Protein AF-A0A8H3DWN1-F1 (afdb_monomer_lite)

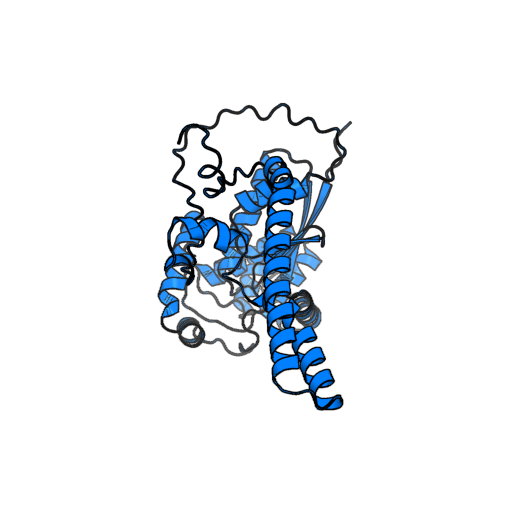Structure (mmCIF, N/CA/C/O backbone):
data_AF-A0A8H3DWN1-F1
#
_entry.id   AF-A0A8H3DWN1-F1
#
loop_
_atom_site.group_PDB
_atom_site.id
_atom_site.type_symbol
_atom_site.label_atom_id
_atom_site.label_alt_id
_atom_site.label_comp_id
_atom_site.label_asym_id
_atom_site.label_entity_id
_atom_site.label_seq_id
_atom_site.pdbx_PDB_ins_code
_atom_site.Cartn_x
_atom_site.Cartn_y
_atom_site.Cartn_z
_atom_site.occupancy
_atom_site.B_iso_or_equiv
_atom_site.auth_seq_id
_atom_site.auth_comp_id
_atom_site.auth_asym_id
_atom_site.auth_atom_id
_atom_site.pdbx_PDB_model_num
ATOM 1 N N . MET A 1 1 ? -37.758 4.998 -15.482 1.00 41.09 1 MET A N 1
ATOM 2 C CA . MET A 1 1 ? -37.046 3.758 -15.108 1.00 41.09 1 MET A CA 1
ATOM 3 C C . MET A 1 1 ? -35.760 4.180 -14.420 1.00 41.09 1 MET A C 1
ATOM 5 O O . MET A 1 1 ? -34.987 4.899 -15.040 1.00 41.09 1 MET A O 1
ATOM 9 N N . SER A 1 2 ? -35.595 3.864 -13.132 1.00 49.12 2 SER A N 1
ATOM 10 C CA . SER A 1 2 ? -34.366 4.181 -12.392 1.00 49.12 2 SER A CA 1
ATOM 11 C C . SER A 1 2 ? -33.210 3.408 -13.026 1.00 49.12 2 SER A C 1
ATOM 13 O O . SER A 1 2 ? -33.330 2.197 -13.210 1.00 49.12 2 SER A O 1
ATOM 15 N N . ALA A 1 3 ? -32.146 4.096 -13.439 1.00 56.56 3 ALA A N 1
ATOM 16 C CA . ALA A 1 3 ? -30.971 3.438 -13.993 1.00 56.56 3 ALA A CA 1
ATOM 17 C C . ALA A 1 3 ? -30.360 2.544 -12.904 1.00 56.56 3 ALA A C 1
ATOM 19 O O . ALA A 1 3 ? -29.980 3.030 -11.841 1.00 56.56 3 ALA A O 1
ATOM 20 N N . THR A 1 4 ? -30.301 1.236 -13.151 1.00 71.69 4 THR A N 1
ATOM 21 C CA . THR A 1 4 ? -29.642 0.279 -12.257 1.00 71.69 4 THR A CA 1
ATOM 22 C C . THR A 1 4 ? -28.172 0.656 -12.113 1.00 71.69 4 THR A C 1
ATOM 24 O O . THR A 1 4 ? -27.472 0.782 -13.121 1.00 71.69 4 THR A O 1
ATOM 27 N N . ALA A 1 5 ? -27.718 0.858 -10.875 1.00 79.94 5 ALA A N 1
ATOM 28 C CA . ALA A 1 5 ? -26.330 1.193 -10.591 1.00 79.94 5 ALA A CA 1
ATOM 29 C C . ALA A 1 5 ? -25.395 0.081 -11.093 1.00 79.94 5 ALA A C 1
ATOM 31 O O . ALA A 1 5 ? -25.641 -1.101 -10.852 1.00 79.94 5 ALA A O 1
ATOM 32 N N . ARG A 1 6 ? -24.321 0.449 -11.797 1.00 83.69 6 ARG A N 1
ATOM 33 C CA . ARG A 1 6 ? -23.282 -0.496 -12.204 1.00 83.69 6 ARG A CA 1
ATOM 34 C C . ARG A 1 6 ? -22.425 -0.838 -10.997 1.00 83.69 6 ARG A C 1
ATOM 36 O O . ARG A 1 6 ? -21.813 0.044 -10.399 1.00 83.69 6 ARG A O 1
ATOM 43 N N . VAL A 1 7 ? -22.331 -2.126 -10.712 1.00 89.38 7 VAL A N 1
ATOM 44 C CA . VAL A 1 7 ? -21.373 -2.676 -9.758 1.00 89.38 7 VAL A CA 1
ATOM 45 C C . VAL A 1 7 ? -19.968 -2.579 -10.358 1.00 89.38 7 VAL A C 1
ATOM 47 O O . VAL A 1 7 ? -19.750 -3.004 -11.493 1.00 89.38 7 VAL A O 1
ATOM 50 N N . VAL A 1 8 ? -19.037 -1.986 -9.616 1.00 87.81 8 VAL A N 1
ATOM 51 C CA . VAL A 1 8 ? -17.620 -1.869 -9.976 1.00 87.81 8 VAL A CA 1
ATOM 52 C C . VAL A 1 8 ? -16.795 -2.490 -8.862 1.00 87.81 8 VAL A C 1
ATOM 54 O O . VAL A 1 8 ? -16.870 -2.037 -7.719 1.00 87.81 8 VAL A O 1
ATOM 57 N N . ASN A 1 9 ? -15.976 -3.477 -9.212 1.00 89.88 9 ASN A N 1
ATOM 58 C CA . ASN A 1 9 ? -15.056 -4.116 -8.281 1.00 89.88 9 ASN A CA 1
ATOM 59 C C . ASN A 1 9 ? -13.675 -3.473 -8.404 1.00 89.88 9 ASN A C 1
ATOM 61 O O . ASN A 1 9 ? -13.063 -3.484 -9.473 1.00 89.88 9 ASN A O 1
ATOM 65 N N . LEU A 1 10 ? -13.189 -2.907 -7.308 1.00 91.94 10 LEU A N 1
ATOM 66 C CA . LEU A 1 10 ? -11.882 -2.285 -7.187 1.00 91.94 10 LEU A CA 1
ATOM 67 C C . LEU A 1 10 ? -11.046 -3.094 -6.200 1.00 91.94 10 LEU A C 1
ATOM 69 O O . LEU A 1 10 ? -11.386 -3.175 -5.023 1.00 91.94 10 LEU A O 1
ATOM 73 N N . LYS A 1 11 ? -9.924 -3.644 -6.663 1.00 94.50 11 LYS A N 1
ATOM 74 C CA . LYS A 1 11 ? -8.910 -4.245 -5.789 1.00 94.50 11 LYS A CA 1
ATOM 75 C C . LYS A 1 11 ? -7.686 -3.346 -5.774 1.00 94.50 11 LYS A C 1
ATOM 77 O O . LYS A 1 11 ? -7.083 -3.113 -6.818 1.00 94.50 11 LYS A O 1
ATOM 82 N N . VAL A 1 12 ? -7.310 -2.829 -4.612 1.00 96.19 12 VAL A N 1
ATOM 83 C CA . VAL A 1 12 ? -6.121 -1.986 -4.458 1.00 96.19 12 VAL A CA 1
ATOM 84 C C . VAL A 1 12 ? -5.041 -2.782 -3.748 1.00 96.19 12 VAL A C 1
ATOM 86 O O . VAL A 1 12 ? -5.082 -2.981 -2.538 1.00 96.19 12 VAL A O 1
ATOM 89 N N . ILE A 1 13 ? -4.048 -3.221 -4.510 1.00 97.94 13 ILE A N 1
ATOM 90 C CA . ILE A 1 13 ? -2.862 -3.885 -3.981 1.00 97.94 13 ILE A CA 1
ATOM 91 C C . ILE A 1 13 ? -1.964 -2.806 -3.378 1.00 97.94 13 ILE A C 1
ATOM 93 O O . ILE A 1 13 ? -1.571 -1.852 -4.061 1.00 97.94 13 ILE A O 1
ATOM 97 N N . SER A 1 14 ? -1.687 -2.927 -2.083 1.00 97.62 14 SER A N 1
ATOM 98 C CA . SER A 1 14 ? -1.095 -1.869 -1.268 1.00 97.62 14 SER A CA 1
ATOM 99 C C . SER A 1 14 ? -0.125 -2.439 -0.240 1.00 97.62 14 SER A C 1
ATOM 101 O O . SER A 1 14 ? -0.261 -3.578 0.191 1.00 97.62 14 SER A O 1
ATOM 103 N N . ASP A 1 15 ? 0.837 -1.623 0.186 1.00 98.31 15 ASP A N 1
ATOM 104 C CA . ASP A 1 15 ? 1.721 -1.928 1.312 1.00 98.31 15 ASP A CA 1
ATOM 105 C C . ASP A 1 15 ? 1.727 -0.758 2.300 1.00 98.31 15 ASP A C 1
ATOM 107 O O . ASP A 1 15 ? 1.813 0.405 1.897 1.00 98.31 15 ASP A O 1
ATOM 111 N N . SER A 1 16 ? 1.644 -1.064 3.592 1.00 97.25 16 SER A N 1
ATOM 112 C CA . SER A 1 16 ? 1.481 -0.081 4.667 1.00 97.25 16 SER A CA 1
ATOM 113 C C . SER A 1 16 ? 2.714 0.810 4.865 1.00 97.25 16 SER A C 1
ATOM 115 O O . SER A 1 16 ? 2.594 1.912 5.390 1.00 97.25 16 SER A O 1
ATOM 117 N N . ILE A 1 17 ? 3.893 0.369 4.403 1.00 97.00 17 ILE A N 1
ATOM 118 C CA . ILE A 1 17 ? 5.124 1.181 4.411 1.00 97.00 17 ILE A CA 1
ATOM 119 C C . ILE A 1 17 ? 5.287 2.074 3.174 1.00 97.00 17 ILE A C 1
ATOM 121 O O . ILE A 1 17 ? 6.270 2.814 3.069 1.00 97.00 17 ILE A O 1
ATOM 125 N N . CYS A 1 18 ? 4.371 1.999 2.204 1.00 96.38 18 CYS A N 1
ATOM 126 C CA . CYS A 1 18 ? 4.487 2.708 0.938 1.00 96.38 18 CYS A CA 1
ATOM 127 C C . CYS A 1 18 ? 3.833 4.103 0.998 1.00 96.38 18 CYS A C 1
ATOM 129 O O . CYS A 1 18 ? 2.604 4.205 0.970 1.00 96.38 18 CYS A O 1
ATOM 131 N N . PRO A 1 19 ? 4.603 5.207 0.927 1.00 95.88 19 PRO A N 1
ATOM 132 C CA . PRO A 1 19 ? 4.016 6.550 0.970 1.00 95.88 19 PRO A CA 1
ATOM 133 C C . PRO A 1 19 ? 3.124 6.849 -0.244 1.00 95.88 19 PRO A C 1
ATOM 135 O O . PRO A 1 19 ? 2.158 7.607 -0.146 1.00 95.88 19 PRO A O 1
ATOM 138 N N . TRP A 1 20 ? 3.394 6.216 -1.390 1.00 95.62 20 TRP A N 1
ATOM 139 C CA . TRP A 1 20 ? 2.522 6.315 -2.559 1.00 95.62 20 TRP A CA 1
ATOM 140 C C . TRP A 1 20 ? 1.179 5.610 -2.359 1.00 95.62 20 TRP A C 1
ATOM 142 O O . TRP A 1 20 ? 0.211 6.021 -2.993 1.00 95.62 20 TRP A O 1
ATOM 152 N N . CYS A 1 21 ? 1.083 4.603 -1.484 1.00 97.12 21 CYS A N 1
ATOM 153 C CA . CYS A 1 21 ? -0.189 3.954 -1.155 1.00 97.12 21 CYS A CA 1
ATOM 154 C C . CYS A 1 21 ? -1.092 4.871 -0.322 1.00 97.12 21 CYS A C 1
ATOM 156 O O . CYS A 1 21 ? -2.297 4.924 -0.576 1.00 97.12 21 CYS A O 1
ATOM 158 N N . LEU A 1 22 ? -0.518 5.670 0.588 1.00 96.38 22 LEU A N 1
ATOM 159 C CA . LEU A 1 22 ? -1.248 6.741 1.276 1.00 96.38 22 LEU A CA 1
ATOM 160 C C . LEU A 1 22 ? -1.765 7.789 0.285 1.00 96.38 22 LEU A C 1
ATOM 162 O O . LEU A 1 22 ? -2.964 8.068 0.257 1.00 96.38 22 LEU A O 1
ATOM 166 N N . ILE A 1 23 ? -0.887 8.320 -0.570 1.00 93.62 23 ILE A N 1
ATOM 167 C CA . ILE A 1 23 ? -1.264 9.308 -1.597 1.00 93.62 23 ILE A CA 1
ATOM 168 C C . ILE A 1 23 ? -2.351 8.741 -2.522 1.00 93.62 23 ILE A C 1
ATOM 170 O O . ILE A 1 23 ? -3.368 9.393 -2.754 1.00 93.62 23 ILE A O 1
ATOM 174 N N . GLY A 1 24 ? -2.164 7.516 -3.019 1.00 90.88 24 GLY A N 1
ATOM 175 C CA . GLY A 1 24 ? -3.108 6.849 -3.912 1.00 90.88 24 GLY A CA 1
ATOM 176 C C . GLY A 1 24 ? -4.466 6.604 -3.261 1.00 90.88 24 GLY A C 1
ATOM 177 O O . GLY A 1 24 ? -5.489 6.834 -3.896 1.00 90.88 24 GLY A O 1
ATOM 178 N N . THR A 1 25 ? -4.492 6.225 -1.982 1.00 92.88 25 THR A N 1
ATOM 179 C CA . THR A 1 25 ? -5.740 6.065 -1.222 1.00 92.88 25 THR A CA 1
ATOM 180 C C . THR A 1 25 ? -6.489 7.389 -1.089 1.00 92.88 25 THR A C 1
ATOM 182 O O . THR A 1 25 ? -7.698 7.432 -1.313 1.00 92.88 25 THR A O 1
ATOM 185 N N . MET A 1 26 ? -5.794 8.489 -0.789 1.00 91.44 26 MET A N 1
ATOM 186 C CA . MET A 1 26 ? -6.434 9.807 -0.699 1.00 91.44 26 MET A CA 1
ATOM 187 C C . MET A 1 26 ? -6.985 10.278 -2.051 1.00 91.44 26 MET A C 1
ATOM 189 O O . MET A 1 26 ? -8.102 10.793 -2.120 1.00 91.44 26 MET A O 1
ATOM 193 N N . GLU A 1 27 ? -6.249 10.054 -3.141 1.00 89.38 27 GLU A N 1
ATOM 194 C CA . GLU A 1 27 ? -6.715 10.389 -4.492 1.00 89.38 27 GLU A CA 1
ATOM 195 C C . GLU A 1 27 ? -7.886 9.512 -4.948 1.00 89.38 27 GLU A C 1
ATOM 197 O O . GLU A 1 27 ? -8.857 10.031 -5.503 1.00 89.38 27 GLU A O 1
ATOM 202 N N . LEU A 1 28 ? -7.857 8.207 -4.664 1.00 89.06 28 LEU A N 1
ATOM 203 C CA . LEU A 1 28 ? -8.972 7.309 -4.960 1.00 89.06 28 LEU A CA 1
ATOM 204 C C . LEU A 1 28 ? -10.234 7.749 -4.210 1.00 89.06 28 LEU A C 1
ATOM 206 O O . LEU A 1 28 ? -11.286 7.910 -4.825 1.00 89.06 28 LEU A O 1
ATOM 210 N N . ARG A 1 29 ? -10.134 8.039 -2.907 1.00 89.88 29 ARG A N 1
ATOM 211 C CA . ARG A 1 29 ? -11.272 8.531 -2.112 1.00 89.88 29 ARG A CA 1
ATOM 212 C C . ARG A 1 29 ? -11.827 9.840 -2.664 1.00 89.88 29 ARG A C 1
ATOM 214 O O . ARG A 1 29 ? -13.044 9.986 -2.764 1.00 89.88 29 ARG A O 1
ATOM 221 N N . LYS A 1 30 ? -10.962 10.765 -3.089 1.00 87.38 30 LYS A N 1
ATOM 222 C CA . LYS A 1 30 ? -11.378 12.008 -3.752 1.00 87.38 30 LYS A CA 1
ATOM 223 C C . LYS A 1 30 ? -12.113 11.733 -5.069 1.00 87.38 30 LYS A C 1
ATOM 225 O O . LYS A 1 30 ? -13.140 12.359 -5.331 1.00 87.38 30 LYS A O 1
ATOM 230 N N . ALA A 1 31 ? -11.636 10.784 -5.876 1.00 85.44 31 ALA A N 1
ATOM 231 C CA . ALA A 1 31 ? -12.297 10.387 -7.118 1.00 85.44 31 ALA A CA 1
ATOM 232 C C . ALA A 1 31 ? -13.676 9.751 -6.868 1.00 85.44 31 ALA A C 1
ATOM 234 O O . ALA A 1 31 ? -14.645 10.118 -7.532 1.00 85.44 31 ALA A O 1
ATOM 235 N N . LEU A 1 32 ? -13.790 8.861 -5.877 1.00 87.06 32 LEU A N 1
ATOM 236 C CA . LEU A 1 32 ? -15.055 8.226 -5.494 1.00 87.06 32 LEU A CA 1
ATOM 237 C C . LEU A 1 32 ? -16.055 9.238 -4.913 1.00 87.06 32 LEU A C 1
ATOM 239 O O . LEU A 1 32 ? -17.228 9.232 -5.284 1.00 87.06 32 LEU A O 1
ATOM 243 N N . ALA A 1 33 ? -15.593 10.163 -4.067 1.00 87.12 33 ALA A N 1
ATOM 244 C CA . ALA A 1 33 ? -16.419 11.249 -3.546 1.00 87.12 33 ALA A CA 1
ATOM 245 C C . ALA A 1 33 ? -16.941 12.148 -4.676 1.00 87.12 33 ALA A C 1
ATOM 247 O O . ALA A 1 33 ? -18.122 12.494 -4.698 1.00 87.12 33 ALA A O 1
ATOM 248 N N . ARG A 1 34 ? -16.090 12.466 -5.661 1.00 83.94 34 ARG A N 1
ATOM 249 C CA . ARG A 1 34 ? -16.491 13.206 -6.864 1.00 83.94 34 ARG A CA 1
ATOM 250 C C . ARG A 1 34 ? -17.507 12.424 -7.698 1.00 83.94 34 ARG A C 1
ATOM 252 O O . ARG A 1 34 ? -18.474 13.020 -8.159 1.00 83.94 34 ARG A O 1
ATOM 259 N N . ALA A 1 35 ? -17.323 11.118 -7.886 1.00 83.38 35 ALA A N 1
ATOM 260 C CA . ALA A 1 35 ? -18.279 10.274 -8.605 1.00 83.38 35 ALA A CA 1
ATOM 261 C C . ALA A 1 35 ? -19.663 10.285 -7.934 1.00 83.38 35 ALA A C 1
ATOM 263 O O . ALA A 1 35 ? -20.672 10.496 -8.608 1.00 83.38 35 ALA A O 1
ATOM 264 N N . LYS A 1 36 ? -19.696 10.159 -6.600 1.00 84.88 36 LYS A N 1
ATOM 265 C CA . LYS A 1 36 ? -20.920 10.254 -5.795 1.00 84.88 36 LYS A CA 1
ATOM 266 C C . LYS A 1 36 ? -21.570 11.636 -5.898 1.00 84.88 36 LYS A C 1
ATOM 268 O O . LYS A 1 36 ? -22.767 11.720 -6.137 1.00 84.88 36 LYS A O 1
ATOM 273 N N . ALA A 1 37 ? -20.792 12.714 -5.776 1.00 84.50 37 ALA A N 1
ATOM 274 C CA . ALA A 1 37 ? -21.295 14.088 -5.871 1.00 84.50 37 ALA A CA 1
ATOM 275 C C . ALA A 1 37 ? -21.901 14.417 -7.248 1.00 84.50 37 ALA A C 1
ATOM 277 O O . ALA A 1 37 ? -22.822 15.222 -7.338 1.00 84.50 37 ALA A O 1
ATOM 278 N N . ASN A 1 38 ? -21.415 13.771 -8.312 1.00 83.81 38 ASN A N 1
ATOM 279 C CA . ASN A 1 38 ? -21.963 13.898 -9.665 1.00 83.81 38 ASN A CA 1
ATOM 280 C C . ASN A 1 38 ? -23.099 12.902 -9.962 1.00 83.81 38 ASN A C 1
ATOM 282 O O . ASN A 1 38 ? -23.521 12.795 -11.111 1.00 83.81 38 ASN A O 1
ATOM 286 N N . ASN A 1 39 ? -23.598 12.176 -8.954 1.00 83.81 39 ASN A N 1
ATOM 287 C CA . ASN A 1 39 ? -24.679 11.193 -9.079 1.00 83.81 39 ASN A CA 1
ATOM 288 C C . ASN A 1 39 ? -24.423 10.132 -10.161 1.00 83.81 39 ASN A C 1
ATOM 290 O O . ASN A 1 39 ? -25.348 9.697 -10.850 1.00 83.81 39 ASN A O 1
ATOM 294 N N . LEU A 1 40 ? -23.165 9.710 -10.328 1.00 82.38 40 LEU A N 1
ATOM 295 C CA . LEU A 1 40 ? -22.864 8.589 -11.210 1.00 82.38 40 LEU A CA 1
ATOM 296 C C . LEU A 1 40 ? -23.525 7.319 -10.644 1.00 82.38 40 LEU A C 1
ATOM 298 O O . LEU A 1 40 ? -23.359 7.044 -9.453 1.00 82.38 40 LEU A O 1
ATOM 302 N N . PRO A 1 41 ? -24.255 6.530 -11.457 1.00 83.50 41 PRO A N 1
ATOM 303 C CA . PRO A 1 41 ? -24.962 5.338 -10.998 1.00 83.50 41 PRO A CA 1
ATOM 304 C C . PRO A 1 41 ? -23.972 4.178 -10.819 1.00 83.50 41 PRO A C 1
ATOM 306 O O . PRO A 1 41 ? -23.984 3.218 -11.585 1.00 83.50 41 PRO A O 1
ATOM 309 N N . LEU A 1 42 ? -23.070 4.292 -9.844 1.00 84.44 42 LEU A N 1
ATOM 310 C CA . LEU A 1 42 ? -22.023 3.318 -9.546 1.00 84.44 42 LEU A CA 1
ATOM 311 C C . LEU A 1 42 ? -22.193 2.781 -8.124 1.00 84.44 42 LEU A C 1
ATOM 313 O O . LEU A 1 42 ? -22.309 3.550 -7.171 1.00 84.44 42 LEU A O 1
ATOM 317 N N . GLN A 1 43 ? -22.150 1.462 -7.987 1.00 89.31 43 GLN A N 1
ATOM 318 C CA . GLN A 1 43 ? -22.005 0.767 -6.715 1.00 89.31 43 GLN A CA 1
ATOM 319 C C . GLN A 1 43 ? -20.575 0.237 -6.633 1.00 89.31 43 GLN A C 1
ATOM 321 O O . GLN A 1 43 ? -20.179 -0.620 -7.417 1.00 89.31 43 GLN A O 1
ATOM 326 N N . ILE A 1 44 ? -19.784 0.782 -5.713 1.00 90.25 44 ILE A N 1
ATOM 327 C CA . ILE A 1 44 ? -18.365 0.446 -5.587 1.00 90.25 44 ILE A CA 1
ATOM 328 C C . ILE A 1 44 ? -18.191 -0.648 -4.539 1.00 90.25 44 ILE A C 1
ATOM 330 O O . ILE A 1 44 ? -18.602 -0.459 -3.395 1.00 90.25 44 ILE A O 1
ATOM 334 N N . HIS A 1 45 ? -17.536 -1.734 -4.939 1.00 94.38 45 HIS A N 1
ATOM 335 C CA . HIS A 1 45 ? -16.948 -2.722 -4.044 1.00 94.38 45 HIS A CA 1
ATOM 336 C C . HIS A 1 45 ? -15.441 -2.507 -4.046 1.00 94.38 45 HIS A C 1
ATOM 338 O O . HIS A 1 45 ? -14.796 -2.707 -5.072 1.00 94.38 45 HIS A O 1
ATOM 344 N N . LEU A 1 46 ? -14.894 -2.034 -2.931 1.00 95.12 46 LEU A N 1
ATOM 345 C CA . LEU A 1 46 ? -13.478 -1.717 -2.791 1.00 95.12 46 LEU A CA 1
ATOM 346 C C . LEU A 1 46 ? -12.837 -2.632 -1.752 1.00 95.12 46 LEU A C 1
ATOM 348 O O . LEU A 1 46 ? -13.236 -2.631 -0.593 1.00 95.12 46 LEU A O 1
ATOM 352 N N . GLU A 1 47 ? -11.800 -3.347 -2.163 1.00 97.25 47 GLU A N 1
ATOM 353 C CA . GLU A 1 47 ? -11.006 -4.202 -1.289 1.00 97.25 47 GLU A CA 1
ATOM 354 C C . GLU A 1 47 ? -9.523 -3.852 -1.424 1.00 97.25 47 GLU A C 1
ATOM 356 O O . GLU A 1 47 ? -8.983 -3.737 -2.527 1.00 97.25 47 GLU A O 1
ATOM 361 N N . TYR A 1 48 ? -8.841 -3.696 -0.295 1.00 98.38 48 TYR A N 1
ATOM 362 C CA . TYR A 1 48 ? -7.391 -3.583 -0.244 1.00 98.38 48 TYR A CA 1
ATOM 363 C C . TYR A 1 48 ? -6.761 -4.961 -0.084 1.00 98.38 48 TYR A C 1
ATOM 365 O O . TYR A 1 48 ? -7.144 -5.736 0.791 1.00 98.38 48 TYR A O 1
ATOM 373 N N . ARG A 1 49 ? -5.776 -5.248 -0.935 1.00 98.19 49 ARG A N 1
ATOM 374 C CA . ARG A 1 49 ? -5.060 -6.524 -0.988 1.00 98.19 49 ARG A CA 1
ATOM 375 C C . ARG A 1 49 ? -3.604 -6.334 -0.559 1.00 98.19 49 ARG A C 1
ATOM 377 O O . ARG A 1 49 ? -3.017 -5.289 -0.865 1.00 98.19 49 ARG A O 1
ATOM 384 N N . PRO A 1 50 ? -3.015 -7.315 0.142 1.00 98.12 50 PRO A N 1
ATOM 385 C CA . PRO A 1 50 ? -1.691 -7.168 0.721 1.00 98.12 50 PRO A CA 1
ATOM 386 C C . PRO A 1 50 ? -0.588 -7.227 -0.338 1.00 98.12 50 PRO A C 1
ATOM 388 O O . PRO A 1 50 ? -0.668 -7.953 -1.326 1.00 98.12 50 PRO A O 1
ATOM 391 N N . TYR A 1 51 ? 0.484 -6.481 -0.094 1.00 98.00 51 TYR A N 1
ATOM 392 C CA . TYR A 1 51 ? 1.744 -6.573 -0.821 1.00 98.00 51 TYR A CA 1
ATOM 393 C C . TYR A 1 51 ? 2.905 -6.266 0.119 1.00 98.00 51 TYR A C 1
ATOM 395 O O . TYR A 1 51 ? 2.739 -5.553 1.106 1.00 98.00 51 TYR A O 1
ATOM 403 N N . GLN A 1 52 ? 4.096 -6.756 -0.217 1.00 96.62 52 GLN A N 1
ATOM 404 C CA . GLN A 1 52 ? 5.325 -6.423 0.499 1.00 96.62 52 GLN A CA 1
ATOM 405 C C . GLN A 1 52 ? 6.380 -5.875 -0.452 1.00 96.62 52 GLN A C 1
ATOM 407 O O . GLN A 1 52 ? 6.939 -6.597 -1.287 1.00 96.62 52 GLN A O 1
ATOM 412 N N . LEU A 1 53 ? 6.673 -4.584 -0.289 1.00 95.00 53 LEU A N 1
ATOM 413 C CA . LEU A 1 53 ? 7.765 -3.888 -0.966 1.00 95.00 53 LEU A CA 1
ATOM 414 C C . LEU A 1 53 ? 9.138 -4.385 -0.523 1.00 95.00 53 LEU A C 1
ATOM 416 O O . LEU A 1 53 ? 10.121 -4.191 -1.243 1.00 95.00 53 LEU A O 1
ATOM 420 N N . ASP A 1 54 ? 9.220 -4.938 0.683 1.00 93.69 54 ASP A N 1
ATOM 421 C CA . ASP A 1 54 ? 10.469 -5.361 1.292 1.00 93.69 54 ASP A CA 1
ATOM 422 C C . ASP A 1 54 ? 10.262 -6.614 2.158 1.00 93.69 54 ASP A C 1
ATOM 424 O O . ASP A 1 54 ? 10.110 -6.512 3.375 1.00 93.69 54 ASP A O 1
ATOM 428 N N . PRO A 1 55 ? 10.224 -7.807 1.536 1.00 91.56 55 PRO A N 1
ATOM 429 C CA . PRO A 1 55 ? 9.996 -9.063 2.249 1.00 91.56 55 PRO A CA 1
ATOM 430 C C . PRO A 1 55 ? 11.189 -9.484 3.121 1.00 91.56 55 PRO A C 1
ATOM 432 O O . PRO A 1 55 ? 11.084 -10.454 3.859 1.00 91.56 55 PRO A O 1
ATOM 435 N N . THR A 1 56 ? 12.330 -8.786 3.046 1.00 92.62 56 THR A N 1
ATOM 436 C CA . THR A 1 56 ? 13.513 -9.098 3.864 1.00 92.62 56 THR A CA 1
ATOM 437 C C . THR A 1 56 ? 13.487 -8.414 5.230 1.00 92.62 56 THR A C 1
ATOM 439 O O . THR A 1 56 ? 14.441 -8.549 5.993 1.00 92.62 56 THR A O 1
ATOM 442 N N . LEU A 1 57 ? 12.463 -7.607 5.521 1.00 93.88 57 LEU A N 1
ATOM 443 C CA . LEU A 1 57 ? 12.330 -6.967 6.824 1.00 93.88 57 LEU A CA 1
ATOM 444 C C . LEU A 1 57 ? 12.009 -8.021 7.899 1.00 93.88 57 LEU A C 1
ATOM 446 O O . LEU A 1 57 ? 11.170 -8.887 7.656 1.00 93.88 57 LEU A O 1
ATOM 450 N N . PRO A 1 58 ? 12.639 -7.949 9.083 1.00 92.00 58 PRO A N 1
ATOM 451 C CA . PRO A 1 58 ? 12.314 -8.822 10.211 1.00 92.00 58 PRO A CA 1
ATOM 452 C C . PRO A 1 58 ? 10.905 -8.545 10.755 1.00 92.00 58 PRO A C 1
ATOM 454 O O . PRO A 1 58 ? 10.427 -7.411 10.707 1.00 92.00 58 PRO A O 1
ATOM 457 N N . GLU A 1 59 ? 10.243 -9.576 11.284 1.00 84.50 59 GLU A N 1
ATOM 458 C CA . GLU A 1 59 ? 8.930 -9.449 11.940 1.00 84.50 59 GLU A CA 1
ATOM 459 C C . GLU A 1 59 ? 9.062 -9.016 13.409 1.00 84.50 59 GLU A C 1
ATOM 461 O O . GLU A 1 59 ? 8.315 -8.166 13.894 1.00 84.50 59 GLU A O 1
ATOM 466 N N . ASP A 1 60 ? 10.043 -9.582 14.109 1.00 83.94 60 ASP A N 1
ATOM 467 C CA . ASP A 1 60 ? 10.248 -9.469 15.554 1.00 83.94 60 ASP A CA 1
ATOM 468 C C . ASP A 1 60 ? 10.977 -8.185 15.971 1.00 83.94 60 ASP A C 1
ATOM 470 O O . ASP A 1 60 ? 10.753 -7.661 17.064 1.00 83.94 60 ASP A O 1
ATOM 474 N N . LYS A 1 61 ? 11.835 -7.650 15.097 1.00 88.25 61 LYS A N 1
ATOM 475 C CA . LYS A 1 61 ? 12.700 -6.512 15.411 1.00 88.25 61 LYS A CA 1
ATOM 476 C C . LYS A 1 61 ? 12.447 -5.309 14.511 1.00 88.25 61 LYS A C 1
ATOM 478 O O . LYS A 1 61 ? 12.686 -5.343 13.314 1.00 88.25 61 LYS A O 1
ATOM 483 N N . GLY A 1 62 ? 12.093 -4.183 15.117 1.00 92.31 62 GLY A N 1
ATOM 484 C CA . GLY A 1 62 ? 12.103 -2.889 14.441 1.00 92.31 62 GLY A CA 1
ATOM 485 C C . GLY A 1 62 ? 13.502 -2.467 13.977 1.00 92.31 62 GLY A C 1
ATOM 486 O O . GLY A 1 62 ? 14.459 -2.524 14.752 1.00 92.31 62 GLY A O 1
ATOM 487 N N . LEU A 1 63 ? 13.627 -2.013 12.729 1.00 95.38 63 LEU A N 1
ATOM 488 C CA . LEU A 1 63 ? 14.830 -1.361 12.206 1.00 95.38 63 LEU A CA 1
ATOM 489 C C . LEU A 1 63 ? 14.633 0.155 12.139 1.00 95.38 63 LEU A C 1
ATOM 491 O O . LEU A 1 63 ? 13.517 0.634 11.949 1.00 95.38 63 LEU A O 1
ATOM 495 N N . ASP A 1 64 ? 15.724 0.916 12.232 1.00 96.81 64 ASP A N 1
ATOM 496 C CA . ASP A 1 64 ? 15.673 2.358 11.990 1.00 96.81 64 ASP A CA 1
ATOM 497 C C . ASP A 1 64 ? 15.331 2.639 10.517 1.00 96.81 64 ASP A C 1
ATOM 499 O O . ASP A 1 64 ? 16.003 2.167 9.590 1.00 96.81 64 ASP A O 1
ATOM 503 N N . ARG A 1 65 ? 14.258 3.404 10.288 1.00 95.12 65 ARG A N 1
ATOM 504 C CA . ARG A 1 65 ? 13.743 3.665 8.940 1.00 95.12 65 ARG A CA 1
ATOM 505 C C . ARG A 1 65 ? 14.688 4.525 8.108 1.00 95.12 65 ARG A C 1
ATOM 507 O O . ARG A 1 65 ? 14.787 4.307 6.899 1.00 95.12 65 ARG A O 1
ATOM 514 N N . ILE A 1 66 ? 15.392 5.474 8.729 1.00 94.38 66 ILE A N 1
ATOM 515 C CA . ILE A 1 66 ? 16.336 6.352 8.025 1.00 94.38 66 ILE A CA 1
ATOM 516 C C . ILE A 1 66 ? 17.494 5.512 7.491 1.00 94.38 66 ILE A C 1
ATOM 518 O O . ILE A 1 66 ? 17.833 5.616 6.311 1.00 94.38 66 ILE A O 1
ATOM 522 N N . GLU A 1 67 ? 18.059 4.645 8.328 1.00 94.69 67 GLU A N 1
ATOM 523 C CA . GLU A 1 67 ? 19.147 3.756 7.939 1.00 94.69 67 GLU A CA 1
ATOM 524 C C . GLU A 1 67 ? 18.700 2.751 6.875 1.00 94.69 67 GLU A C 1
ATOM 526 O O . GLU A 1 67 ? 19.378 2.582 5.857 1.00 94.69 67 GLU A O 1
ATOM 531 N N . ARG A 1 68 ? 17.507 2.156 7.023 1.00 94.25 68 ARG A N 1
ATOM 532 C CA . ARG A 1 68 ? 16.962 1.246 6.004 1.00 94.25 68 ARG A CA 1
ATOM 533 C C . ARG A 1 68 ? 16.811 1.936 4.648 1.00 94.25 68 ARG A C 1
ATOM 535 O O . ARG A 1 68 ? 17.168 1.355 3.621 1.00 94.25 68 ARG A O 1
ATOM 542 N N . TYR A 1 69 ? 16.296 3.163 4.624 1.00 93.19 69 TYR A N 1
ATOM 543 C CA . TYR A 1 69 ? 16.132 3.930 3.389 1.00 93.19 69 TYR A CA 1
ATOM 544 C C . TYR A 1 69 ? 17.465 4.374 2.792 1.00 93.19 69 TYR A C 1
ATOM 546 O O . TYR A 1 69 ? 17.628 4.288 1.574 1.00 93.19 69 TYR A O 1
ATOM 554 N N . ARG A 1 70 ? 18.434 4.778 3.620 1.00 93.94 70 ARG A N 1
ATOM 555 C CA . ARG A 1 70 ? 19.798 5.088 3.174 1.00 93.94 70 ARG A CA 1
ATOM 556 C C . ARG A 1 70 ? 20.439 3.873 2.505 1.00 93.94 70 ARG A C 1
ATOM 558 O O . ARG A 1 70 ? 20.908 3.989 1.378 1.00 93.94 70 ARG A O 1
ATOM 565 N N . SER A 1 71 ? 20.370 2.705 3.144 1.00 93.75 71 SER A N 1
ATOM 566 C CA . SER A 1 71 ? 20.871 1.440 2.594 1.00 93.75 71 SER A CA 1
ATOM 567 C C . SER A 1 71 ? 20.198 1.070 1.263 1.00 93.75 71 SER A C 1
ATOM 569 O O . SER A 1 71 ? 20.865 0.632 0.329 1.00 93.75 71 SER A O 1
ATOM 571 N N . LYS A 1 72 ? 18.880 1.282 1.141 1.00 91.69 72 LYS A N 1
ATOM 572 C CA . LYS A 1 72 ? 18.108 0.907 -0.056 1.00 91.69 72 LYS A CA 1
ATOM 573 C C . LYS A 1 72 ? 18.288 1.866 -1.236 1.00 91.69 72 LYS A C 1
ATOM 575 O O . LYS A 1 72 ? 18.306 1.428 -2.385 1.00 91.69 72 LYS A O 1
ATOM 580 N N . PHE A 1 73 ? 18.352 3.171 -0.980 1.00 92.38 73 PHE A N 1
ATOM 581 C CA . PHE A 1 73 ? 18.256 4.190 -2.030 1.00 92.38 73 PHE A CA 1
ATOM 582 C C . PHE A 1 73 ? 19.529 5.021 -2.226 1.00 92.38 73 PHE A C 1
ATOM 584 O O . PHE A 1 73 ? 19.664 5.643 -3.287 1.00 92.38 73 PHE A O 1
ATOM 591 N N . GLY A 1 74 ? 20.449 5.017 -1.256 1.00 94.00 74 GLY A N 1
ATOM 592 C CA . GLY A 1 74 ? 21.650 5.852 -1.255 1.00 94.00 74 GLY A CA 1
ATOM 593 C C . GLY A 1 74 ? 21.314 7.340 -1.359 1.00 94.00 74 GLY A C 1
ATOM 594 O O . GLY A 1 74 ? 20.274 7.793 -0.877 1.00 94.00 74 GLY A O 1
ATOM 595 N N . ASP A 1 75 ? 22.149 8.092 -2.074 1.00 91.31 75 ASP A N 1
ATOM 596 C CA . ASP A 1 75 ? 22.033 9.552 -2.225 1.00 91.31 75 ASP A CA 1
ATOM 597 C C . ASP A 1 75 ? 20.711 10.014 -2.859 1.00 91.31 75 ASP A C 1
ATOM 599 O O . ASP A 1 75 ? 20.257 11.142 -2.651 1.00 91.31 75 ASP A O 1
ATOM 603 N N . ARG A 1 76 ? 20.031 9.128 -3.600 1.00 93.00 76 ARG A N 1
ATOM 604 C CA . ARG A 1 76 ? 18.742 9.432 -4.243 1.00 93.00 76 ARG A CA 1
ATOM 605 C C . ARG A 1 76 ? 17.615 9.663 -3.238 1.00 93.00 76 ARG A C 1
ATOM 607 O O . ARG A 1 76 ? 16.582 10.215 -3.621 1.00 93.00 76 ARG A O 1
ATOM 614 N N . ILE A 1 77 ? 17.781 9.253 -1.978 1.00 93.12 77 ILE A N 1
ATOM 615 C CA . ILE A 1 77 ? 16.713 9.310 -0.977 1.00 93.12 77 ILE A CA 1
ATOM 616 C C . ILE A 1 77 ? 16.186 10.731 -0.753 1.00 93.12 77 ILE A C 1
ATOM 618 O O . ILE A 1 77 ? 14.978 10.921 -0.637 1.00 93.12 77 ILE A O 1
ATOM 622 N N . HIS A 1 78 ? 17.060 11.741 -0.792 1.00 91.00 78 HIS A N 1
ATOM 623 C CA . HIS A 1 78 ? 16.656 13.138 -0.637 1.00 91.00 78 HIS A CA 1
ATOM 624 C C . HIS A 1 78 ? 15.725 13.595 -1.764 1.00 91.00 78 HIS A C 1
ATOM 626 O O . HIS A 1 78 ? 14.672 14.171 -1.497 1.00 91.00 78 HIS A O 1
ATOM 632 N N . ALA A 1 79 ? 16.064 13.296 -3.021 1.00 92.88 79 ALA A N 1
ATOM 633 C CA . ALA A 1 79 ? 15.217 13.633 -4.165 1.00 92.88 79 ALA A CA 1
ATOM 634 C C . ALA A 1 79 ? 13.872 12.886 -4.116 1.00 92.88 79 ALA A C 1
ATOM 636 O O . ALA A 1 79 ? 12.821 13.476 -4.371 1.00 92.88 79 ALA A O 1
ATOM 637 N N . ILE A 1 80 ? 13.891 11.606 -3.728 1.00 91.69 80 ILE A N 1
ATOM 638 C CA . ILE A 1 80 ? 12.684 10.788 -3.557 1.00 91.69 80 ILE A CA 1
ATOM 639 C C . ILE A 1 80 ? 11.769 11.400 -2.488 1.00 91.69 80 ILE A C 1
ATOM 641 O O . ILE A 1 80 ? 10.596 11.655 -2.766 1.00 91.69 80 ILE A O 1
ATOM 645 N N . HIS A 1 81 ? 12.294 11.691 -1.295 1.00 93.88 81 HIS A N 1
ATOM 646 C CA . HIS A 1 81 ? 11.522 12.301 -0.210 1.00 93.88 81 HIS A CA 1
ATOM 647 C C . HIS A 1 81 ? 10.959 13.666 -0.606 1.00 93.88 81 HIS A C 1
ATOM 649 O O . HIS A 1 81 ? 9.786 13.929 -0.337 1.00 93.88 81 HIS A O 1
ATOM 655 N N . THR A 1 82 ? 11.739 14.507 -1.290 1.00 94.44 82 THR A N 1
ATOM 656 C CA . THR A 1 82 ? 11.282 15.820 -1.769 1.00 94.44 82 THR A CA 1
ATOM 657 C C . THR A 1 82 ? 10.095 15.686 -2.720 1.00 94.44 82 THR A C 1
ATOM 659 O O . THR A 1 82 ? 9.068 16.334 -2.511 1.00 94.44 82 THR A O 1
ATOM 662 N N . ASN A 1 83 ? 10.186 14.800 -3.714 1.00 92.50 83 ASN A N 1
ATOM 663 C CA . ASN A 1 83 ? 9.122 14.597 -4.700 1.00 92.50 83 ASN A CA 1
ATOM 664 C C . ASN A 1 83 ? 7.835 14.059 -4.060 1.00 92.50 83 ASN A C 1
ATOM 666 O O . ASN A 1 83 ? 6.743 14.562 -4.330 1.00 92.50 83 ASN A O 1
ATOM 670 N N . ILE A 1 84 ? 7.961 13.066 -3.176 1.00 94.00 84 ILE A N 1
ATOM 671 C CA . ILE A 1 84 ? 6.816 12.486 -2.466 1.00 94.00 84 ILE A CA 1
ATOM 672 C C . ILE A 1 84 ? 6.178 13.539 -1.549 1.00 94.00 84 ILE A C 1
ATOM 674 O O . ILE A 1 84 ? 4.959 13.697 -1.553 1.00 94.00 84 ILE A O 1
ATOM 678 N N . SER A 1 85 ? 6.985 14.307 -0.811 1.00 95.19 85 SER A N 1
ATOM 679 C CA . SER A 1 85 ? 6.501 15.359 0.095 1.00 95.19 85 SER A CA 1
ATOM 680 C C . SER A 1 85 ? 5.771 16.468 -0.648 1.00 95.19 85 SER A C 1
ATOM 682 O O . SER A 1 85 ? 4.726 16.927 -0.193 1.00 95.19 85 SER A O 1
ATOM 684 N N . ALA A 1 86 ? 6.290 16.891 -1.804 1.00 93.75 86 ALA A N 1
ATOM 685 C CA . ALA A 1 86 ? 5.640 17.897 -2.635 1.00 93.75 86 ALA A CA 1
ATOM 686 C C . ALA A 1 86 ? 4.239 17.439 -3.061 1.00 93.75 86 ALA A C 1
ATOM 688 O O . ALA A 1 86 ? 3.282 18.209 -2.980 1.00 93.75 86 ALA A O 1
ATOM 689 N N . ARG A 1 87 ? 4.099 16.164 -3.445 1.00 91.81 87 ARG A N 1
ATOM 690 C CA . ARG A 1 87 ? 2.804 15.592 -3.811 1.00 91.81 87 ARG A CA 1
ATOM 691 C C . ARG A 1 87 ? 1.869 15.436 -2.612 1.00 91.81 87 ARG A C 1
ATOM 693 O O . ARG A 1 87 ? 0.701 15.795 -2.708 1.00 91.81 87 ARG A O 1
ATOM 700 N N . ALA A 1 88 ? 2.378 14.944 -1.488 1.00 92.75 88 ALA A N 1
ATOM 701 C CA . ALA A 1 88 ? 1.609 14.752 -0.262 1.00 92.75 88 ALA A CA 1
ATOM 702 C C . ALA A 1 88 ? 1.050 16.080 0.285 1.00 92.75 88 ALA A C 1
ATOM 704 O O . ALA A 1 88 ? -0.124 16.152 0.648 1.00 92.75 88 ALA A O 1
ATOM 705 N N . LYS A 1 89 ? 1.833 17.166 0.226 1.00 94.75 89 LYS A N 1
ATOM 706 C CA . LYS A 1 89 ? 1.393 18.510 0.638 1.00 94.75 89 LYS A CA 1
ATOM 707 C C . LYS A 1 89 ? 0.187 19.025 -0.148 1.00 94.75 89 LYS A C 1
ATOM 709 O O . LYS A 1 89 ? -0.661 19.695 0.429 1.00 94.75 89 LYS A O 1
ATOM 714 N N . GLN A 1 90 ? 0.058 18.682 -1.433 1.00 92.00 90 GLN A N 1
ATOM 715 C CA . GLN A 1 90 ? -1.125 19.042 -2.236 1.00 92.00 90 GLN A CA 1
ATOM 716 C C . GLN A 1 90 ? -2.415 18.377 -1.727 1.00 92.00 90 GLN A C 1
ATOM 718 O O . GLN A 1 90 ? -3.511 18.826 -2.053 1.00 92.00 90 GLN A O 1
ATOM 723 N N . LEU A 1 91 ? -2.280 17.313 -0.934 1.00 89.19 91 LEU A N 1
ATOM 724 C CA . LEU A 1 91 ? -3.368 16.592 -0.278 1.00 89.19 91 LEU A CA 1
ATOM 725 C C . LEU A 1 91 ? -3.502 16.960 1.207 1.00 89.19 91 LEU A C 1
ATOM 727 O O . LEU A 1 91 ? -4.273 16.324 1.918 1.00 89.19 91 LEU A O 1
ATOM 731 N N . GLY A 1 92 ? -2.757 17.965 1.682 1.00 93.56 92 GLY A N 1
ATOM 732 C CA . GLY A 1 92 ? -2.739 18.364 3.090 1.00 93.56 92 GLY A CA 1
ATOM 733 C C . GLY A 1 92 ? -2.024 17.372 4.012 1.00 93.56 92 GLY A C 1
ATOM 734 O O . GLY A 1 92 ? -2.211 17.441 5.222 1.00 93.56 92 GLY A O 1
ATOM 735 N N . LEU A 1 93 ? -1.225 16.456 3.457 1.00 92.62 93 LEU A N 1
ATOM 736 C CA . LEU A 1 93 ? -0.486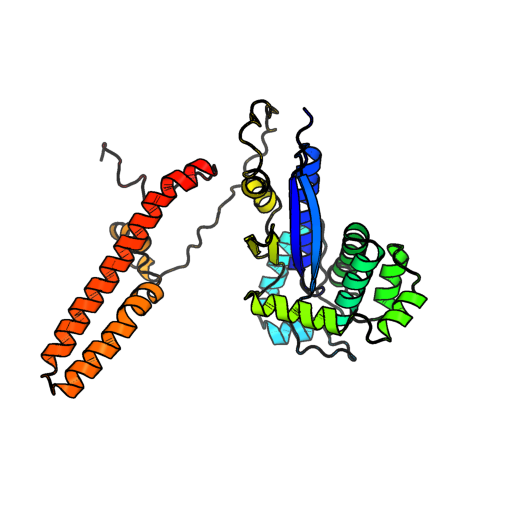 15.449 4.217 1.00 92.62 93 LEU A CA 1
ATOM 737 C C . LEU A 1 93 ? 0.918 15.951 4.562 1.00 92.62 93 LEU A C 1
ATOM 739 O O . LEU A 1 93 ? 1.633 16.463 3.693 1.00 92.62 93 LEU A O 1
ATOM 743 N N . ASN A 1 94 ? 1.338 15.729 5.806 1.00 94.88 94 ASN A N 1
ATOM 744 C CA . ASN A 1 94 ? 2.672 16.087 6.285 1.00 94.88 94 ASN A CA 1
ATOM 745 C C . ASN A 1 94 ? 3.471 14.826 6.590 1.00 94.88 94 ASN A C 1
ATOM 747 O O . ASN A 1 94 ? 3.408 14.277 7.687 1.00 94.88 94 ASN A O 1
ATOM 751 N N . LEU A 1 95 ? 4.226 14.365 5.592 1.00 96.00 95 LEU A N 1
ATOM 752 C CA . LEU A 1 95 ? 4.983 13.130 5.726 1.00 96.00 95 LEU A CA 1
ATOM 753 C C . LEU A 1 95 ? 6.176 13.297 6.665 1.00 96.00 95 LEU A C 1
ATOM 755 O O . LEU A 1 95 ? 7.012 14.186 6.500 1.00 96.00 95 LEU A O 1
ATOM 759 N N . ASN A 1 96 ? 6.276 12.366 7.597 1.00 96.00 96 ASN A N 1
ATOM 760 C CA . ASN A 1 96 ? 7.438 12.095 8.407 1.00 96.00 96 ASN A CA 1
ATOM 761 C C . ASN A 1 96 ? 8.128 10.847 7.835 1.00 96.00 96 ASN A C 1
ATOM 763 O O . ASN A 1 96 ? 7.446 9.872 7.519 1.00 96.00 96 ASN A O 1
ATOM 767 N N . PHE A 1 97 ? 9.460 10.874 7.693 1.00 95.50 97 PHE A N 1
ATOM 768 C CA . PHE A 1 97 ? 10.282 9.762 7.180 1.00 95.50 97 PHE A CA 1
ATOM 769 C C . PHE A 1 97 ? 11.161 9.088 8.259 1.00 95.50 97 PHE A C 1
ATOM 771 O O . PHE A 1 97 ? 11.944 8.198 7.936 1.00 95.50 97 PHE A O 1
ATOM 778 N N . THR A 1 98 ? 10.994 9.434 9.542 1.00 96.12 98 THR A N 1
ATOM 779 C CA . THR A 1 98 ? 11.720 8.840 10.689 1.00 96.12 98 THR A CA 1
ATOM 780 C C . THR A 1 98 ? 10.972 7.669 11.346 1.00 96.12 98 THR A C 1
ATOM 782 O O . THR A 1 98 ? 9.900 7.293 10.888 1.00 96.12 98 THR A O 1
ATOM 785 N N . GLY A 1 99 ? 11.504 7.084 12.417 1.00 95.44 99 GLY A N 1
ATOM 786 C CA . GLY A 1 99 ? 10.823 6.034 13.178 1.00 95.44 99 GLY A CA 1
ATOM 787 C C . GLY A 1 99 ? 11.236 4.634 12.747 1.00 95.44 99 GLY A C 1
ATOM 788 O O . GLY A 1 99 ? 12.317 4.438 12.188 1.00 95.44 99 GLY A O 1
ATOM 789 N N . THR A 1 100 ? 10.374 3.664 13.024 1.00 96.38 100 THR A N 1
ATOM 790 C CA . THR A 1 100 ? 10.710 2.243 12.915 1.00 96.38 100 THR A CA 1
ATOM 791 C C . THR A 1 100 ? 10.097 1.617 11.669 1.00 96.38 100 THR A C 1
ATOM 793 O O . THR A 1 100 ? 8.958 1.911 11.311 1.00 96.38 100 THR A O 1
ATOM 796 N N . VAL A 1 101 ? 10.844 0.734 11.008 1.00 96.12 101 VAL A N 1
ATOM 797 C CA . VAL A 1 101 ? 10.361 -0.093 9.903 1.00 96.12 101 VAL A CA 1
ATOM 798 C C . VAL A 1 101 ? 10.600 -1.566 10.208 1.00 96.12 101 VAL A C 1
ATOM 800 O O . VAL A 1 101 ? 11.693 -1.970 10.602 1.00 96.12 101 VAL A O 1
ATOM 803 N N . ARG A 1 102 ? 9.564 -2.374 10.005 1.00 95.31 102 ARG A N 1
ATOM 804 C CA . ARG A 1 102 ? 9.605 -3.832 10.079 1.00 95.31 102 ARG A CA 1
ATOM 805 C C . ARG A 1 102 ? 8.575 -4.415 9.120 1.00 95.31 102 ARG A C 1
ATOM 807 O O . ARG A 1 102 ? 7.925 -3.680 8.373 1.00 95.31 102 ARG A O 1
ATOM 814 N N . GLN A 1 103 ? 8.481 -5.729 9.101 1.00 94.62 103 GLN A N 1
ATOM 815 C CA . GLN A 1 103 ? 7.621 -6.470 8.193 1.00 94.62 103 GLN A CA 1
ATOM 816 C C . GLN A 1 103 ? 6.127 -6.094 8.381 1.00 94.62 103 GLN A C 1
ATOM 818 O O . GLN A 1 103 ? 5.680 -5.809 9.493 1.00 94.62 103 GLN A O 1
ATOM 823 N N . THR A 1 104 ? 5.359 -6.024 7.283 1.00 97.31 104 THR A N 1
ATOM 824 C CA . THR A 1 104 ? 3.996 -5.444 7.259 1.00 97.31 104 THR A CA 1
ATOM 825 C C . THR A 1 104 ? 2.837 -6.434 7.383 1.00 97.31 104 THR A C 1
ATOM 827 O O . THR A 1 104 ? 1.682 -6.010 7.424 1.00 97.31 104 THR A O 1
ATOM 830 N N . THR A 1 105 ? 3.103 -7.734 7.495 1.00 97.25 105 THR A N 1
ATOM 831 C CA . THR A 1 105 ? 2.119 -8.803 7.731 1.00 97.25 105 THR A CA 1
ATOM 832 C C . THR A 1 105 ? 1.188 -8.495 8.898 1.00 97.25 105 THR A C 1
ATOM 834 O O . THR A 1 105 ? -0.012 -8.651 8.689 1.00 97.25 105 THR A O 1
ATOM 837 N N . PRO A 1 106 ? 1.635 -8.012 10.078 1.00 97.31 106 PRO A N 1
ATOM 838 C CA . PRO A 1 106 ? 0.708 -7.650 11.153 1.00 97.31 106 PRO A CA 1
ATOM 839 C C . PRO A 1 106 ? -0.346 -6.628 10.701 1.00 97.31 106 PRO A C 1
ATOM 841 O O . PRO A 1 106 ? -1.544 -6.850 10.874 1.00 97.31 106 PRO A O 1
ATOM 844 N N . SER A 1 107 ? 0.080 -5.556 10.024 1.00 98.00 107 SER A N 1
ATOM 845 C CA . SER A 1 107 ? -0.842 -4.546 9.490 1.00 98.00 107 SER A CA 1
ATOM 846 C C . SER A 1 107 ? -1.773 -5.116 8.412 1.00 98.00 107 SER A C 1
ATOM 848 O O . SER A 1 107 ? -2.970 -4.845 8.431 1.00 98.00 107 SER A O 1
ATOM 850 N N . HIS A 1 108 ? -1.263 -5.970 7.518 1.00 98.56 108 HIS A N 1
ATOM 851 C CA . HIS A 1 108 ? -2.064 -6.621 6.478 1.00 98.56 108 HIS A CA 1
ATOM 852 C C . HIS A 1 108 ? -3.101 -7.583 7.055 1.00 98.56 108 HIS A C 1
ATOM 854 O O . HIS A 1 108 ? -4.240 -7.598 6.598 1.00 98.56 108 HIS A O 1
ATOM 860 N N . ARG A 1 109 ? -2.748 -8.337 8.102 1.00 98.38 109 ARG A N 1
ATOM 861 C CA . ARG A 1 109 ? -3.680 -9.215 8.825 1.00 98.38 109 ARG A CA 1
ATOM 862 C C . ARG A 1 109 ? -4.819 -8.418 9.442 1.00 98.38 109 ARG A C 1
ATOM 864 O O . ARG A 1 109 ? -5.972 -8.804 9.285 1.00 98.38 109 ARG A O 1
ATOM 871 N N . MET A 1 110 ? -4.514 -7.283 10.071 1.00 98.56 110 MET A N 1
ATOM 872 C CA . MET A 1 110 ? -5.533 -6.388 10.623 1.00 98.56 110 MET A CA 1
ATOM 873 C C . MET A 1 110 ? -6.470 -5.836 9.537 1.00 98.56 110 MET A C 1
ATOM 875 O O . MET A 1 110 ? -7.678 -5.773 9.742 1.00 98.56 110 MET A O 1
ATOM 879 N N . LEU A 1 111 ? -5.946 -5.493 8.356 1.00 98.69 111 LEU A N 1
ATOM 880 C CA . LEU A 1 111 ? -6.757 -5.028 7.222 1.00 98.69 111 LEU A CA 1
ATOM 881 C C . LEU A 1 111 ? -7.657 -6.121 6.637 1.00 98.69 111 LEU A C 1
ATOM 883 O O . LEU A 1 111 ? -8.797 -5.842 6.267 1.00 98.69 111 LEU A O 1
ATOM 887 N N . MET A 1 112 ? -7.164 -7.356 6.552 1.00 98.38 112 MET A N 1
ATOM 888 C CA . MET A 1 112 ? -7.963 -8.508 6.125 1.00 98.38 112 MET A CA 1
ATOM 889 C C . MET A 1 112 ? -9.064 -8.819 7.147 1.00 98.38 112 MET A C 1
ATOM 891 O O . MET A 1 112 ? -10.219 -9.005 6.772 1.00 98.38 112 MET A O 1
ATOM 895 N N . LYS A 1 113 ? -8.732 -8.787 8.445 1.00 98.44 113 LYS A N 1
ATOM 896 C CA . LYS A 1 113 ? -9.686 -8.955 9.551 1.00 98.44 113 LYS A CA 1
ATOM 897 C C . LYS A 1 113 ? -10.797 -7.906 9.494 1.00 98.44 113 LYS A C 1
ATOM 899 O O . LYS A 1 113 ? -11.973 -8.256 9.519 1.00 98.44 113 LYS A O 1
ATOM 904 N N . ALA A 1 114 ? -10.425 -6.638 9.302 1.00 98.56 114 ALA A N 1
ATOM 905 C CA . ALA A 1 114 ? -11.367 -5.531 9.166 1.00 98.56 114 ALA A CA 1
ATOM 906 C C . ALA A 1 114 ? -12.345 -5.718 8.001 1.00 98.56 114 ALA A C 1
ATOM 908 O O . ALA A 1 114 ? -13.532 -5.435 8.143 1.00 98.56 114 ALA A O 1
ATOM 909 N N . TYR A 1 115 ? -11.861 -6.218 6.862 1.00 98.38 115 TYR A N 1
ATOM 910 C CA . TYR A 1 115 ? -12.717 -6.500 5.714 1.00 98.38 115 TYR A CA 1
ATOM 911 C C . TYR A 1 115 ? -13.668 -7.673 5.969 1.00 98.38 115 TYR A C 1
ATOM 913 O O . TYR A 1 115 ? -14.848 -7.580 5.643 1.00 98.38 115 TYR A O 1
ATOM 921 N N . ASN A 1 116 ? -13.182 -8.749 6.590 1.00 97.38 116 ASN A N 1
ATOM 922 C CA . ASN A 1 116 ? -13.998 -9.928 6.884 1.00 97.38 116 ASN A CA 1
ATOM 923 C C . ASN A 1 116 ? -15.135 -9.630 7.875 1.00 97.38 116 ASN A C 1
ATOM 925 O O . ASN A 1 116 ? -16.220 -10.187 7.734 1.00 97.38 116 ASN A O 1
ATOM 929 N N . GLU A 1 117 ? -14.900 -8.765 8.863 1.00 95.25 117 GLU A N 1
ATOM 930 C CA . GLU A 1 117 ? -15.868 -8.495 9.937 1.00 95.25 117 GLU A CA 1
ATOM 931 C C . GLU A 1 117 ? -16.752 -7.274 9.665 1.00 95.25 117 GLU A C 1
ATOM 933 O O . GLU A 1 117 ? -17.939 -7.284 9.984 1.00 95.25 117 GLU A O 1
ATOM 938 N N . GLY A 1 118 ? -16.194 -6.224 9.055 1.00 93.31 118 GLY A N 1
ATOM 939 C CA . GLY A 1 118 ? -16.878 -4.944 8.848 1.00 93.31 118 GLY A CA 1
ATOM 940 C C . GLY A 1 118 ? -16.917 -4.470 7.393 1.00 93.31 118 GLY A C 1
ATOM 941 O O . GLY A 1 118 ? -17.316 -3.335 7.123 1.00 93.31 118 GLY A O 1
ATOM 942 N N . GLY A 1 119 ? -16.497 -5.312 6.446 1.00 97.06 119 GLY A N 1
ATOM 943 C CA . GLY A 1 119 ? -16.504 -5.007 5.019 1.00 97.06 119 GLY A CA 1
ATOM 944 C C . GLY A 1 119 ? -15.556 -3.873 4.620 1.00 97.06 119 GLY A C 1
ATOM 945 O O . GLY A 1 119 ? -14.624 -3.488 5.334 1.00 97.06 119 GLY A O 1
ATOM 946 N N . GLN A 1 120 ? -15.812 -3.302 3.442 1.00 95.94 120 GLN A N 1
ATOM 947 C CA . GLN A 1 120 ? -14.960 -2.266 2.853 1.00 95.94 120 GLN A CA 1
ATOM 948 C C . GLN A 1 120 ? -14.834 -0.995 3.705 1.00 95.94 120 GLN A C 1
ATOM 950 O O . GLN A 1 120 ? -13.809 -0.318 3.637 1.00 95.94 120 GLN A O 1
ATOM 955 N N . ASP A 1 121 ? -15.858 -0.638 4.484 1.00 95.06 121 ASP A N 1
ATOM 956 C CA . ASP A 1 121 ? -15.871 0.612 5.252 1.00 95.06 121 ASP A CA 1
ATOM 957 C C . ASP A 1 121 ? -14.989 0.500 6.502 1.00 95.06 121 ASP A C 1
ATOM 959 O O . ASP A 1 121 ? -14.200 1.411 6.785 1.00 95.06 121 ASP A O 1
ATOM 963 N N . ALA A 1 122 ? -15.039 -0.642 7.199 1.00 97.50 122 ALA A N 1
ATOM 964 C CA . ALA A 1 122 ? -14.135 -0.933 8.309 1.00 97.50 122 ALA A CA 1
ATOM 965 C C . ALA A 1 122 ? -12.682 -1.040 7.826 1.00 97.50 122 ALA A C 1
ATOM 967 O O . ALA A 1 122 ? -11.792 -0.411 8.405 1.00 97.50 122 ALA A O 1
ATOM 968 N N . GLN A 1 123 ? -12.441 -1.741 6.709 1.00 98.38 123 GLN A N 1
ATOM 969 C CA . GLN A 1 123 ? -11.101 -1.855 6.129 1.00 98.38 123 GLN A CA 1
ATOM 970 C C . GLN A 1 123 ? -10.517 -0.486 5.749 1.00 98.38 123 GLN A C 1
ATOM 972 O O . GLN A 1 123 ? -9.377 -0.185 6.099 1.00 98.38 123 GLN A O 1
ATOM 977 N N . GLN A 1 124 ? -11.285 0.370 5.068 1.00 97.31 124 GLN A N 1
ATOM 978 C CA . GLN A 1 124 ? -10.829 1.710 4.678 1.00 97.31 124 GLN A CA 1
ATOM 979 C C . GLN A 1 124 ? -10.559 2.624 5.879 1.00 97.31 124 GLN A C 1
ATOM 981 O O . GLN A 1 124 ? -9.615 3.426 5.849 1.00 97.31 124 GLN A O 1
ATOM 986 N N . SER A 1 125 ? -11.384 2.526 6.923 1.00 96.56 125 SER A N 1
ATOM 987 C CA . SER A 1 125 ? -11.217 3.306 8.151 1.00 96.56 125 SER A CA 1
ATOM 988 C C . SER A 1 125 ? -9.916 2.923 8.852 1.00 96.56 125 SER A C 1
ATOM 990 O O . SER A 1 125 ? -9.076 3.790 9.098 1.00 96.56 125 SER A O 1
ATOM 992 N N . LEU A 1 126 ? -9.687 1.622 9.051 1.00 98.62 126 LEU A N 1
ATOM 993 C CA . LEU A 1 126 ? -8.460 1.110 9.655 1.00 98.62 126 LEU A CA 1
ATOM 994 C C . LEU A 1 126 ? -7.217 1.397 8.805 1.00 98.62 126 LEU A C 1
ATOM 996 O O . LEU A 1 126 ? -6.203 1.854 9.331 1.00 98.62 126 LEU A O 1
ATOM 1000 N N . LEU A 1 127 ? -7.296 1.203 7.486 1.00 98.56 127 LEU A N 1
ATOM 1001 C CA . LEU A 1 127 ? -6.207 1.525 6.561 1.00 98.56 127 LEU A CA 1
ATOM 1002 C C . LEU A 1 127 ? -5.775 2.984 6.677 1.00 98.56 127 LEU A C 1
ATOM 1004 O O . LEU A 1 127 ? -4.582 3.280 6.642 1.00 98.56 127 LEU A O 1
ATOM 1008 N N . THR A 1 128 ? -6.733 3.899 6.815 1.00 96.56 128 THR A N 1
ATOM 1009 C CA . THR A 1 128 ? -6.429 5.325 6.948 1.00 96.56 128 THR A CA 1
ATOM 1010 C C . THR A 1 128 ? -5.616 5.595 8.211 1.00 96.56 128 THR A C 1
ATOM 1012 O O . THR A 1 128 ? -4.627 6.319 8.139 1.00 96.56 128 THR A O 1
ATOM 1015 N N . GLU A 1 129 ? -5.984 4.990 9.341 1.00 98.06 129 GLU A N 1
ATOM 1016 C CA . GLU A 1 129 ? -5.243 5.131 10.599 1.00 98.06 129 GLU A CA 1
ATOM 1017 C C . GLU A 1 129 ? -3.844 4.513 10.514 1.00 98.06 129 GLU A C 1
ATOM 1019 O O . GLU A 1 129 ? -2.868 5.175 10.858 1.00 98.06 129 GLU A O 1
ATOM 1024 N N . ILE A 1 130 ? -3.716 3.306 9.955 1.00 98.62 130 ILE A N 1
ATOM 1025 C CA . ILE A 1 130 ? -2.423 2.628 9.771 1.00 98.62 130 ILE A CA 1
ATOM 1026 C C . ILE A 1 130 ? -1.487 3.461 8.884 1.00 98.62 130 ILE A C 1
ATOM 1028 O O . ILE A 1 130 ? -0.346 3.736 9.264 1.00 98.62 130 ILE A O 1
ATOM 1032 N N . LEU A 1 131 ? -1.962 3.892 7.709 1.00 98.25 131 LEU A N 1
ATOM 1033 C CA . LEU A 1 131 ? -1.140 4.644 6.761 1.00 98.25 131 LEU A CA 1
ATOM 1034 C C . LEU A 1 131 ? -0.736 6.005 7.331 1.00 98.25 131 LEU A C 1
ATOM 1036 O O . LEU A 1 131 ? 0.427 6.387 7.221 1.00 98.25 131 LEU A O 1
ATOM 1040 N N . ARG A 1 132 ? -1.660 6.744 7.956 1.00 97.38 132 ARG A N 1
ATOM 1041 C CA . ARG A 1 132 ? -1.343 8.051 8.553 1.00 97.38 132 ARG A CA 1
ATOM 1042 C C . ARG A 1 132 ? -0.452 7.914 9.786 1.00 97.38 132 ARG A C 1
ATOM 1044 O O . ARG A 1 132 ? 0.488 8.690 9.939 1.00 97.38 132 ARG A O 1
ATOM 1051 N N . GLY A 1 133 ? -0.671 6.898 10.613 1.00 97.69 133 GLY A N 1
ATOM 1052 C CA . GLY A 1 133 ? 0.180 6.576 11.753 1.00 97.69 133 GLY A CA 1
ATOM 1053 C C . GLY A 1 133 ? 1.634 6.333 11.350 1.00 97.69 133 GLY A C 1
ATOM 1054 O O . GLY A 1 133 ? 2.552 6.945 11.896 1.00 97.69 133 GLY A O 1
ATOM 1055 N N . TYR A 1 134 ? 1.859 5.519 10.318 1.00 98.19 134 TYR A N 1
ATOM 1056 C CA . TYR A 1 134 ? 3.211 5.256 9.819 1.00 98.19 134 TYR A CA 1
ATOM 1057 C C . TYR A 1 134 ? 3.846 6.460 9.110 1.00 98.19 134 TYR A C 1
ATOM 1059 O O . TYR A 1 134 ? 5.041 6.744 9.268 1.00 98.19 134 TYR A O 1
ATOM 1067 N N . HIS A 1 135 ? 3.066 7.152 8.277 1.00 98.00 135 HIS A N 1
ATOM 1068 C CA . HIS A 1 135 ? 3.598 8.154 7.358 1.00 98.00 135 HIS A CA 1
ATOM 1069 C C . HIS A 1 135 ? 3.584 9.583 7.887 1.00 98.00 135 HIS A C 1
ATOM 1071 O O . HIS A 1 135 ? 4.392 10.367 7.413 1.00 98.00 135 HIS A O 1
ATOM 1077 N N . GLU A 1 136 ? 2.719 9.945 8.830 1.00 97.00 136 GLU A N 1
ATOM 1078 C CA . GLU A 1 136 ? 2.679 11.288 9.430 1.00 97.00 136 GLU A CA 1
ATOM 1079 C C . GLU A 1 136 ? 3.192 11.263 10.875 1.00 97.00 136 GLU A C 1
ATOM 1081 O O . GLU A 1 136 ? 3.933 12.155 11.284 1.00 97.00 136 GLU A O 1
ATOM 1086 N N . LEU A 1 137 ? 2.860 10.212 11.635 1.00 97.19 137 LEU A N 1
ATOM 1087 C CA . LEU A 1 137 ? 3.174 10.117 13.068 1.00 97.19 137 LEU A CA 1
ATOM 1088 C C . LEU A 1 137 ? 4.435 9.293 13.380 1.00 97.19 137 LEU A C 1
ATOM 1090 O O . LEU A 1 137 ? 4.838 9.226 14.537 1.00 97.19 137 LEU A O 1
ATOM 1094 N N . ALA A 1 138 ? 5.074 8.695 12.365 1.00 97.31 138 ALA A N 1
ATOM 1095 C CA . ALA A 1 138 ? 6.255 7.832 12.506 1.00 97.31 138 ALA A CA 1
ATOM 1096 C C . ALA A 1 138 ? 6.067 6.656 13.490 1.00 97.31 138 ALA A C 1
ATOM 1098 O O . ALA A 1 138 ? 7.027 6.193 14.109 1.00 97.31 138 ALA A O 1
ATOM 1099 N N . GLN A 1 139 ? 4.832 6.169 13.626 1.00 97.06 139 GLN A N 1
ATOM 1100 C CA . GLN A 1 139 ? 4.496 5.040 14.490 1.00 97.06 139 GLN A CA 1
ATOM 1101 C C . GLN A 1 139 ? 4.795 3.704 13.809 1.00 97.06 139 GLN A C 1
ATOM 1103 O O . GLN A 1 139 ? 4.761 3.580 12.584 1.00 97.06 139 GLN A O 1
ATOM 1108 N N . ASP A 1 140 ? 5.066 2.689 14.623 1.00 96.12 140 ASP A N 1
ATOM 1109 C CA . ASP A 1 140 ? 5.423 1.361 14.151 1.00 96.12 140 ASP A CA 1
ATOM 1110 C C . ASP A 1 140 ? 4.182 0.501 13.886 1.00 96.12 140 ASP A C 1
ATOM 1112 O O . ASP A 1 140 ? 3.450 0.124 14.795 1.00 96.12 140 ASP A O 1
ATOM 1116 N N . ILE A 1 141 ? 3.958 0.174 12.619 1.00 94.69 141 ILE A N 1
ATOM 1117 C CA . ILE A 1 141 ? 2.811 -0.621 12.160 1.00 94.69 141 ILE A CA 1
ATOM 1118 C C . ILE A 1 141 ? 3.023 -2.137 12.250 1.00 94.69 141 ILE A C 1
ATOM 1120 O O . ILE A 1 141 ? 2.166 -2.896 11.802 1.00 94.69 141 ILE A O 1
ATOM 1124 N N . GLY A 1 142 ? 4.159 -2.590 12.777 1.00 94.19 142 GLY A N 1
ATOM 1125 C CA . GLY A 1 142 ? 4.357 -3.975 13.195 1.00 94.19 142 GLY A CA 1
ATOM 1126 C C . GLY A 1 142 ? 4.154 -4.181 14.697 1.00 94.19 142 GLY A C 1
ATOM 1127 O O . GLY A 1 142 ? 4.250 -5.313 15.160 1.00 94.19 142 GLY A O 1
ATOM 1128 N N . ASP A 1 143 ? 3.894 -3.114 15.460 1.00 95.88 143 ASP A N 1
ATOM 1129 C CA . ASP A 1 143 ? 3.660 -3.177 16.902 1.00 95.88 143 ASP A CA 1
ATOM 1130 C C . ASP A 1 143 ? 2.180 -3.492 17.216 1.00 95.88 143 ASP A C 1
ATOM 1132 O O . ASP A 1 143 ? 1.298 -2.702 16.846 1.00 95.88 143 ASP A O 1
ATOM 1136 N N . PRO A 1 144 ? 1.877 -4.606 17.914 1.00 96.69 144 PRO A N 1
ATOM 1137 C CA . PRO A 1 144 ? 0.512 -4.947 18.309 1.00 96.69 144 PRO A CA 1
ATOM 1138 C C . PRO A 1 144 ? -0.177 -3.881 19.165 1.00 96.69 144 PRO A C 1
ATOM 1140 O O . PRO A 1 144 ? -1.384 -3.694 19.036 1.00 96.69 144 PRO A O 1
ATOM 1143 N N . GLU A 1 145 ? 0.562 -3.150 20.002 1.00 97.69 145 GLU A N 1
ATOM 1144 C CA . GLU A 1 145 ? -0.005 -2.109 20.865 1.00 97.69 145 GLU A CA 1
ATOM 1145 C C . GLU A 1 145 ? -0.514 -0.918 20.046 1.00 97.69 145 GLU A C 1
ATOM 1147 O O . GLU A 1 145 ? -1.581 -0.360 20.327 1.00 97.69 145 GLU A O 1
ATOM 1152 N N . ILE A 1 146 ? 0.233 -0.548 19.005 1.00 98.06 146 ILE A N 1
ATOM 1153 C CA . ILE A 1 146 ? -0.124 0.529 18.080 1.00 98.06 146 ILE A CA 1
ATOM 1154 C C . ILE A 1 146 ? -1.297 0.099 17.196 1.00 98.06 146 ILE A C 1
ATOM 1156 O O . ILE A 1 146 ? -2.293 0.818 17.102 1.00 98.06 146 ILE A O 1
ATOM 1160 N N . LEU A 1 147 ? -1.214 -1.088 16.585 1.00 98.25 147 LEU A N 1
ATOM 1161 C CA . LEU A 1 147 ? -2.282 -1.619 15.734 1.00 98.25 147 LEU A CA 1
ATOM 1162 C C . LEU A 1 147 ? -3.587 -1.835 16.510 1.00 98.25 147 LEU A C 1
ATOM 1164 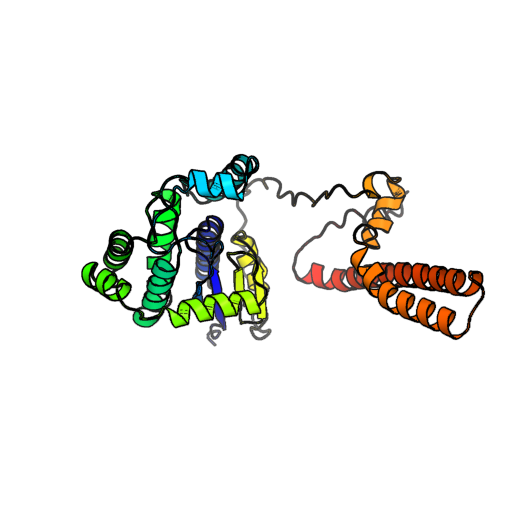O O . LEU A 1 147 ? -4.658 -1.508 15.997 1.00 98.25 147 LEU A O 1
ATOM 1168 N N . GLY A 1 148 ? -3.506 -2.322 17.750 1.00 98.56 148 GLY A N 1
ATOM 1169 C CA . GLY A 1 148 ? -4.666 -2.468 18.624 1.00 98.56 148 GLY A CA 1
ATOM 1170 C C . GLY A 1 148 ? -5.300 -1.125 18.983 1.00 98.56 148 GLY A C 1
ATOM 1171 O O . GLY A 1 148 ? -6.523 -1.010 18.991 1.00 98.56 148 GLY A O 1
ATOM 1172 N N . GLY A 1 149 ? -4.491 -0.078 19.182 1.00 98.62 149 GLY A N 1
ATOM 1173 C CA . GLY A 1 149 ? -4.997 1.284 19.358 1.00 98.62 149 GLY A CA 1
ATOM 1174 C C . GLY A 1 149 ? -5.774 1.801 18.139 1.00 98.62 149 GLY A C 1
ATOM 1175 O O . GLY A 1 149 ? -6.814 2.437 18.298 1.00 98.62 149 GLY A O 1
ATOM 1176 N N . TYR A 1 150 ? -5.324 1.504 16.914 1.00 98.62 150 TYR A N 1
ATOM 1177 C CA . TYR A 1 150 ? -6.077 1.867 15.704 1.00 98.62 150 TYR A CA 1
ATOM 1178 C C . TYR A 1 150 ? -7.365 1.054 15.538 1.00 98.62 150 TYR A C 1
ATOM 1180 O O . TYR A 1 150 ? -8.378 1.606 15.103 1.00 98.62 150 TYR A O 1
ATOM 1188 N N . ALA A 1 151 ? -7.348 -0.233 15.890 1.00 98.25 151 ALA A N 1
ATOM 1189 C CA . ALA A 1 151 ? -8.539 -1.079 15.861 1.00 98.25 151 ALA A CA 1
ATOM 1190 C C . ALA A 1 151 ? -9.633 -0.532 16.790 1.00 98.25 151 ALA A C 1
ATOM 1192 O O . ALA A 1 151 ? -10.770 -0.348 16.358 1.00 98.25 151 ALA A O 1
ATOM 1193 N N . GLU A 1 152 ? -9.256 -0.165 18.016 1.00 98.38 152 GLU A N 1
ATOM 1194 C CA . GLU A 1 152 ? -10.165 0.437 18.993 1.00 98.38 152 GLU A CA 1
ATOM 1195 C C . GLU A 1 152 ? -10.667 1.806 18.528 1.00 98.38 152 GLU A C 1
ATOM 1197 O O . GLU A 1 152 ? -11.869 2.065 18.522 1.00 98.38 152 GLU A O 1
ATOM 1202 N N . LYS A 1 153 ? -9.762 2.666 18.042 1.00 97.81 153 LYS A N 1
ATOM 1203 C CA . LYS A 1 153 ? -10.108 3.999 17.528 1.00 97.81 153 LYS A CA 1
ATOM 1204 C C . LYS A 1 153 ? -11.119 3.952 16.379 1.00 97.81 153 LYS A C 1
ATOM 1206 O O . LYS A 1 153 ? -11.942 4.856 16.253 1.00 97.81 153 LYS A O 1
ATOM 1211 N N . THR A 1 154 ? -11.035 2.937 15.524 1.00 97.50 154 THR A N 1
ATOM 1212 C CA . THR A 1 154 ? -11.944 2.767 14.379 1.00 97.50 154 THR A CA 1
ATOM 1213 C C . THR A 1 154 ? -13.217 2.002 14.723 1.00 97.50 154 THR A C 1
ATOM 1215 O O . THR A 1 154 ? -14.104 1.909 13.877 1.00 97.50 154 THR A O 1
ATOM 1218 N N . GLY A 1 155 ? -13.333 1.494 15.954 1.00 97.38 155 GLY A N 1
ATOM 1219 C CA . GLY A 1 155 ? -14.472 0.699 16.401 1.00 97.38 155 GLY A CA 1
ATOM 1220 C C . GLY A 1 155 ? -14.522 -0.704 15.796 1.00 97.38 155 GLY A C 1
ATOM 1221 O O . GLY A 1 155 ? -15.586 -1.314 15.815 1.00 97.38 155 GLY A O 1
ATOM 1222 N N . LEU A 1 156 ? -13.409 -1.210 15.249 1.00 96.94 156 LEU A N 1
ATOM 1223 C CA . LEU A 1 156 ? -13.347 -2.563 14.693 1.00 96.94 156 LEU A CA 1
ATOM 1224 C C . LEU A 1 156 ? -13.458 -3.621 15.799 1.00 96.94 156 LEU A C 1
ATOM 1226 O O . LEU A 1 156 ? -14.262 -4.538 15.698 1.00 96.94 156 LEU A O 1
ATOM 1230 N N . MET A 1 157 ? -12.633 -3.489 16.838 1.00 97.81 157 MET A N 1
ATOM 1231 C CA . MET A 1 157 ? -12.596 -4.362 18.016 1.00 97.81 157 MET A CA 1
ATOM 1232 C C . MET A 1 157 ? -11.838 -3.660 19.144 1.00 97.81 157 MET A C 1
ATOM 1234 O O . MET A 1 157 ? -11.164 -2.655 18.902 1.00 97.81 157 MET A O 1
ATOM 1238 N N . SER A 1 158 ? -11.922 -4.174 20.372 1.00 98.56 158 SER A N 1
ATOM 1239 C CA . SER A 1 158 ? -11.135 -3.625 21.478 1.00 98.56 158 SER A CA 1
ATOM 1240 C C . SER A 1 158 ? -9.636 -3.809 21.240 1.00 98.56 158 SER A C 1
ATOM 1242 O O . SER A 1 158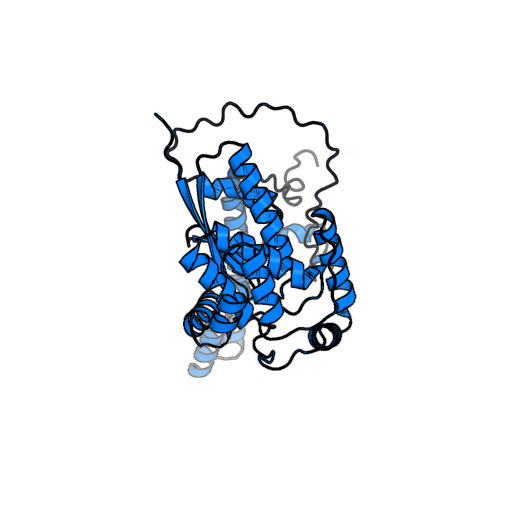 ? -9.188 -4.735 20.551 1.00 98.56 158 SER A O 1
ATOM 1244 N N . LYS A 1 159 ? -8.827 -2.950 21.866 1.00 98.50 159 LYS A N 1
ATOM 1245 C CA . LYS A 1 159 ? -7.369 -3.047 21.772 1.00 98.50 159 LYS A CA 1
ATOM 1246 C C . LYS A 1 159 ? -6.849 -4.422 22.215 1.00 98.50 159 LYS A C 1
ATOM 1248 O O . LYS A 1 159 ? -5.957 -4.981 21.580 1.00 98.50 159 LYS A O 1
ATOM 1253 N N . THR A 1 160 ? -7.419 -4.980 23.282 1.00 98.62 160 THR A N 1
ATOM 1254 C CA . THR A 1 160 ? -7.033 -6.291 23.818 1.00 98.62 160 THR A CA 1
ATOM 1255 C C . THR A 1 160 ? -7.353 -7.428 22.847 1.00 98.62 160 THR A C 1
ATOM 1257 O O . THR A 1 160 ? -6.513 -8.304 22.653 1.00 98.62 160 THR A O 1
ATOM 1260 N N . GLU A 1 161 ? -8.521 -7.402 22.200 1.00 98.50 161 GLU A N 1
ATOM 1261 C CA . GLU A 1 161 ? -8.893 -8.395 21.181 1.00 98.50 161 GLU A CA 1
ATOM 1262 C C . GLU A 1 161 ? -7.959 -8.337 19.970 1.00 98.50 161 GLU A C 1
ATOM 1264 O O . GLU A 1 161 ? -7.497 -9.377 19.505 1.00 98.50 161 GLU A O 1
ATOM 1269 N N . ALA A 1 162 ? -7.606 -7.135 19.508 1.00 98.44 162 ALA A N 1
ATOM 1270 C CA . ALA A 1 162 ? -6.673 -6.959 18.397 1.00 98.44 162 ALA A CA 1
ATOM 1271 C C . ALA A 1 162 ? -5.274 -7.516 18.710 1.00 98.44 162 ALA A C 1
ATOM 1273 O O . ALA A 1 162 ? -4.674 -8.198 17.877 1.00 98.44 162 ALA A O 1
ATOM 1274 N N . ILE A 1 163 ? -4.760 -7.270 19.920 1.00 98.56 163 ILE A N 1
ATOM 1275 C CA . ILE A 1 163 ? -3.476 -7.826 20.371 1.00 98.56 163 ILE A CA 1
ATOM 1276 C C . ILE A 1 163 ? -3.552 -9.356 20.451 1.00 98.56 163 ILE A C 1
ATOM 1278 O O . ILE A 1 163 ? -2.648 -10.039 19.966 1.00 98.56 163 ILE A O 1
ATOM 1282 N N . ALA A 1 164 ? -4.637 -9.900 21.010 1.00 98.50 164 ALA A N 1
ATOM 1283 C CA . ALA A 1 164 ? -4.849 -11.342 21.087 1.00 98.50 164 ALA A CA 1
ATOM 1284 C C . ALA A 1 164 ? -4.907 -11.981 19.690 1.00 98.50 164 ALA A C 1
ATOM 1286 O O . ALA A 1 164 ? -4.247 -12.989 19.452 1.00 98.50 164 ALA A O 1
ATOM 1287 N N . PHE A 1 165 ? -5.615 -11.360 18.743 1.00 98.38 165 PHE A N 1
ATOM 1288 C CA . PHE A 1 165 ? -5.652 -11.784 17.344 1.00 98.38 165 PHE A CA 1
ATOM 1289 C C . PHE A 1 165 ? -4.251 -11.794 16.713 1.00 98.38 165 PHE A C 1
ATOM 1291 O O . PHE A 1 165 ? -3.843 -12.795 16.116 1.00 98.38 165 PHE A O 1
ATOM 1298 N N . LEU A 1 166 ? -3.478 -10.718 16.886 1.00 97.25 166 LEU A N 1
ATOM 1299 C CA . LEU A 1 166 ? -2.127 -10.602 16.330 1.00 97.25 166 LEU A CA 1
ATOM 1300 C C . LEU A 1 166 ? -1.150 -11.642 16.895 1.00 97.25 166 LEU A C 1
ATOM 1302 O O . LEU A 1 166 ? -0.242 -12.055 16.172 1.00 97.25 166 LEU A O 1
ATOM 1306 N N . ALA A 1 167 ? -1.374 -12.117 18.123 1.00 97.25 167 ALA A N 1
ATOM 1307 C CA . ALA A 1 167 ? -0.598 -13.192 18.739 1.00 97.25 167 ALA A CA 1
ATOM 1308 C C . ALA A 1 167 ? -0.863 -14.587 18.131 1.00 97.25 167 ALA A C 1
ATOM 1310 O O . ALA A 1 167 ? -0.084 -15.509 18.368 1.00 97.25 167 ALA A O 1
ATOM 1311 N N . THR A 1 168 ? -1.931 -14.759 17.345 1.00 97.81 168 THR A N 1
ATOM 1312 C CA . THR A 1 168 ? -2.246 -16.022 16.651 1.00 97.81 168 THR A CA 1
ATOM 1313 C C . THR A 1 168 ? -1.667 -16.077 15.232 1.00 97.81 168 THR A C 1
ATOM 1315 O O . THR A 1 168 ? -1.077 -15.111 14.739 1.00 97.81 168 THR A O 1
ATOM 1318 N N . ASP A 1 169 ? -1.908 -17.193 14.538 1.00 97.62 169 ASP A N 1
ATOM 1319 C CA . ASP A 1 169 ? -1.624 -17.361 13.108 1.00 97.62 169 ASP A CA 1
ATOM 1320 C C . ASP A 1 169 ? -2.818 -17.035 12.189 1.00 97.62 169 ASP A C 1
ATOM 1322 O O . ASP A 1 169 ? -2.700 -17.139 10.968 1.00 97.62 169 ASP A O 1
ATOM 1326 N N . GLU A 1 170 ? -3.959 -16.608 12.743 1.00 98.00 170 GLU A N 1
ATOM 1327 C CA . GLU A 1 170 ? -5.176 -16.313 11.974 1.00 98.00 170 GLU A CA 1
ATOM 1328 C C . GLU A 1 170 ? -4.894 -15.291 10.853 1.00 98.00 170 GLU A C 1
ATOM 1330 O O . GLU A 1 170 ? -4.301 -14.241 11.099 1.00 98.00 170 GLU A O 1
ATOM 1335 N N . LEU A 1 171 ? -5.304 -15.575 9.614 1.00 98.12 171 LEU A N 1
ATOM 1336 C CA . LEU A 1 171 ? -5.063 -14.746 8.420 1.00 98.12 171 LEU A CA 1
ATOM 1337 C C . LEU A 1 171 ? -3.599 -14.636 7.941 1.00 98.12 171 LEU A C 1
ATOM 1339 O O . LEU A 1 171 ? -3.336 -13.922 6.970 1.00 98.12 171 LEU A O 1
ATOM 1343 N N . LYS A 1 172 ? -2.619 -15.319 8.561 1.00 97.44 172 LYS A N 1
ATOM 1344 C CA . LYS A 1 172 ? -1.224 -15.302 8.062 1.00 97.44 172 LYS A CA 1
ATOM 1345 C C . LYS A 1 172 ? -1.108 -15.919 6.669 1.00 97.44 172 LYS A C 1
ATOM 1347 O O . LYS A 1 172 ? -0.414 -15.367 5.814 1.00 97.44 172 LYS A O 1
ATOM 1352 N N . LYS A 1 173 ? -1.786 -17.048 6.439 1.00 97.88 173 LYS A N 1
ATOM 1353 C CA . LYS A 1 173 ? -1.757 -17.749 5.151 1.00 97.88 173 LYS A CA 1
ATOM 1354 C C . LYS A 1 173 ? -2.403 -16.907 4.053 1.00 97.88 173 LYS A C 1
ATOM 1356 O O . LYS A 1 173 ? -1.832 -16.763 2.984 1.00 97.88 173 LYS A O 1
ATOM 1361 N N . GLU A 1 174 ? -3.543 -16.304 4.339 1.00 98.06 174 GLU A N 1
ATOM 1362 C CA . GLU A 1 174 ? -4.316 -15.479 3.418 1.00 98.06 174 GLU A CA 1
ATOM 1363 C C . GLU A 1 174 ? -3.535 -14.231 2.999 1.00 98.06 174 GLU A C 1
ATOM 1365 O O . GLU A 1 174 ? -3.572 -13.833 1.835 1.00 98.06 174 GLU A O 1
ATOM 1370 N N . VAL A 1 175 ? -2.772 -13.638 3.925 1.00 98.19 175 VAL A N 1
ATOM 1371 C CA . VAL A 1 175 ? -1.851 -12.543 3.601 1.00 98.19 175 VAL A CA 1
ATOM 1372 C C . VAL A 1 175 ? -0.719 -13.021 2.692 1.00 98.19 175 VAL A C 1
ATOM 1374 O O . VAL A 1 175 ? -0.429 -12.356 1.698 1.00 98.19 175 VAL A O 1
ATOM 1377 N N . ALA A 1 176 ? -0.099 -14.164 2.993 1.00 97.50 176 ALA A N 1
ATOM 1378 C CA . ALA A 1 176 ? 0.964 -14.727 2.162 1.00 97.50 176 ALA A CA 1
ATOM 1379 C C . ALA A 1 176 ? 0.468 -15.071 0.746 1.00 97.50 176 ALA A C 1
ATOM 1381 O O . ALA A 1 176 ? 1.101 -14.685 -0.238 1.00 97.50 176 ALA A O 1
ATOM 1382 N N . ASP A 1 177 ? -0.694 -15.717 0.646 1.00 97.44 177 ASP A N 1
ATOM 1383 C CA . ASP A 1 177 ? -1.337 -16.070 -0.618 1.00 97.44 177 ASP A CA 1
ATOM 1384 C C . ASP A 1 177 ? -1.685 -14.806 -1.421 1.00 97.44 177 ASP A C 1
ATOM 1386 O O . ASP A 1 177 ? -1.394 -14.743 -2.611 1.00 97.44 177 ASP A O 1
ATOM 1390 N N . GLY A 1 178 ? -2.219 -13.758 -0.778 1.00 95.88 178 GLY A N 1
ATOM 1391 C CA . GLY A 1 178 ? -2.522 -12.487 -1.445 1.00 95.88 178 GLY A CA 1
ATOM 1392 C C . GLY A 1 178 ? -1.277 -11.748 -1.957 1.00 95.88 178 GLY A C 1
ATOM 1393 O O . GLY A 1 178 ? -1.302 -11.164 -3.042 1.00 95.88 178 GLY A O 1
ATOM 1394 N N . ILE A 1 179 ? -0.162 -11.806 -1.220 1.00 97.19 179 ILE A N 1
ATOM 1395 C CA . ILE A 1 179 ? 1.125 -11.260 -1.681 1.00 97.19 179 ILE A CA 1
ATOM 1396 C C . ILE A 1 179 ? 1.625 -12.040 -2.901 1.00 97.19 179 ILE A C 1
ATOM 1398 O O . ILE A 1 179 ? 2.119 -11.429 -3.852 1.00 97.19 179 ILE A O 1
ATOM 1402 N N . GLN A 1 180 ? 1.511 -13.371 -2.884 1.00 95.50 180 GLN A N 1
ATOM 1403 C CA . GLN A 1 180 ? 1.931 -14.214 -4.001 1.00 95.50 180 GLN A CA 1
ATOM 1404 C C . GLN A 1 180 ? 1.047 -13.990 -5.234 1.00 95.50 180 GLN A C 1
ATOM 1406 O O . GLN A 1 180 ? 1.582 -13.767 -6.314 1.00 95.50 180 GLN A O 1
ATOM 1411 N N . GLU A 1 181 ? -0.273 -13.914 -5.060 1.00 92.19 181 GLU A N 1
ATOM 1412 C CA . GLU A 1 181 ? -1.242 -13.583 -6.112 1.00 92.19 181 GLU A CA 1
ATOM 1413 C C . GLU A 1 181 ? -0.861 -12.274 -6.823 1.00 92.19 181 GLU A C 1
ATOM 1415 O O . GLU A 1 181 ? -0.808 -12.207 -8.051 1.00 92.19 181 GLU A O 1
ATOM 1420 N N . ALA A 1 182 ? -0.508 -11.231 -6.062 1.00 91.44 182 ALA A N 1
ATOM 1421 C CA . ALA A 1 182 ? -0.043 -9.971 -6.634 1.00 91.44 182 ALA A CA 1
ATOM 1422 C C . ALA A 1 182 ? 1.244 -10.129 -7.463 1.00 91.44 182 ALA A C 1
ATOM 1424 O O . ALA A 1 182 ? 1.363 -9.539 -8.541 1.00 91.44 182 ALA A O 1
ATOM 1425 N N . ARG A 1 183 ? 2.207 -10.932 -6.993 1.00 89.88 183 ARG A N 1
ATOM 1426 C CA . ARG A 1 183 ? 3.447 -11.208 -7.739 1.00 89.88 183 ARG A CA 1
ATOM 1427 C C . ARG A 1 183 ? 3.180 -12.010 -9.010 1.00 89.88 183 ARG A C 1
ATOM 1429 O O . ARG A 1 183 ? 3.757 -11.680 -10.043 1.00 89.88 183 ARG A O 1
ATOM 1436 N N . ASP A 1 184 ? 2.283 -12.988 -8.953 1.00 86.25 184 ASP A N 1
ATOM 1437 C CA . ASP A 1 184 ? 1.896 -13.823 -10.093 1.00 86.25 184 ASP A CA 1
ATOM 1438 C C . ASP A 1 184 ? 1.174 -13.003 -11.174 1.00 86.25 184 ASP A C 1
ATOM 1440 O O . ASP A 1 184 ? 1.359 -13.237 -12.367 1.00 86.25 184 ASP A O 1
ATOM 1444 N N . MET A 1 185 ? 0.443 -11.956 -10.774 1.00 83.06 185 MET A N 1
ATOM 1445 C CA . MET A 1 185 ? -0.110 -10.943 -11.685 1.00 83.06 185 MET A CA 1
ATOM 1446 C C . MET A 1 185 ? 0.947 -9.987 -12.278 1.00 83.06 185 MET A C 1
ATOM 1448 O O . MET A 1 185 ? 0.608 -9.089 -13.051 1.00 83.06 185 MET A O 1
ATOM 1452 N N . GLY A 1 186 ? 2.227 -10.137 -11.927 1.00 85.75 186 GLY A N 1
ATOM 1453 C CA . GLY A 1 186 ? 3.317 -9.289 -12.411 1.00 85.75 186 GLY A CA 1
ATOM 1454 C C . GLY A 1 186 ? 3.397 -7.919 -11.732 1.00 85.75 186 GLY A C 1
ATOM 1455 O O . GLY A 1 186 ? 4.040 -7.005 -12.258 1.00 85.75 186 GLY A O 1
ATOM 1456 N N . VAL A 1 187 ? 2.761 -7.743 -10.569 1.00 87.69 187 VAL A N 1
ATOM 1457 C CA . VAL A 1 187 ? 2.856 -6.496 -9.802 1.00 87.69 187 VAL A CA 1
ATOM 1458 C C . VAL A 1 187 ? 4.266 -6.365 -9.233 1.00 87.69 187 VAL A C 1
ATOM 1460 O O . VAL A 1 187 ? 4.722 -7.187 -8.444 1.00 87.69 187 VAL A O 1
ATOM 1463 N N . THR A 1 188 ? 4.962 -5.301 -9.631 1.00 86.25 188 THR A N 1
ATOM 1464 C CA . THR A 1 188 ? 6.333 -4.993 -9.181 1.00 86.25 188 THR A CA 1
ATOM 1465 C C . THR A 1 188 ? 6.406 -3.764 -8.275 1.00 86.25 188 THR A C 1
ATOM 1467 O O . THR A 1 188 ? 7.451 -3.481 -7.690 1.00 86.25 188 THR A O 1
ATOM 1470 N N . GLY A 1 189 ? 5.296 -3.040 -8.116 1.00 87.88 189 GLY A N 1
ATOM 1471 C CA . GLY A 1 189 ? 5.204 -1.846 -7.288 1.00 87.88 189 GLY A CA 1
ATOM 1472 C C . GLY A 1 189 ? 3.760 -1.504 -6.936 1.00 87.88 189 GLY A C 1
ATOM 1473 O O . GLY A 1 189 ? 2.828 -1.911 -7.624 1.00 87.88 189 GLY A O 1
ATOM 1474 N N . VAL A 1 190 ? 3.595 -0.744 -5.855 1.00 94.19 190 VAL A N 1
ATOM 1475 C CA . VAL A 1 190 ? 2.297 -0.370 -5.278 1.00 94.19 190 VAL A CA 1
ATOM 1476 C C . VAL A 1 190 ? 2.204 1.151 -5.067 1.00 94.19 190 VAL A C 1
ATOM 1478 O O . VAL A 1 190 ? 3.245 1.805 -4.944 1.00 94.19 190 VAL A O 1
ATOM 1481 N N . PRO A 1 191 ? 0.993 1.744 -5.034 1.00 95.44 191 PRO A N 1
ATOM 1482 C CA . PRO A 1 191 ? -0.313 1.090 -5.137 1.00 95.44 191 PRO A CA 1
ATOM 1483 C C . PRO A 1 191 ? -0.603 0.617 -6.561 1.00 95.44 191 PRO A C 1
ATOM 1485 O O . PRO A 1 191 ? -0.187 1.251 -7.531 1.00 95.44 191 PRO A O 1
ATOM 1488 N N . TYR A 1 192 ? -1.326 -0.490 -6.682 1.00 90.81 192 TYR A N 1
ATOM 1489 C CA . TYR A 1 192 ? -1.761 -1.039 -7.962 1.00 90.81 192 TYR A CA 1
ATOM 1490 C C . TYR A 1 192 ? -3.257 -1.337 -7.885 1.00 90.81 192 TYR A C 1
ATOM 1492 O O . TYR A 1 192 ? -3.689 -2.182 -7.109 1.00 90.81 192 TYR A O 1
ATOM 1500 N N . THR A 1 193 ? -4.060 -0.584 -8.635 1.00 88.94 193 THR A N 1
ATOM 1501 C CA . THR A 1 193 ? -5.524 -0.686 -8.601 1.00 88.94 193 THR A CA 1
ATOM 1502 C C . THR A 1 193 ? -6.015 -1.498 -9.785 1.00 88.94 193 THR A C 1
ATOM 1504 O O . THR A 1 193 ? -5.850 -1.067 -10.924 1.00 88.94 193 THR A O 1
ATOM 1507 N N . VAL A 1 194 ? -6.646 -2.632 -9.514 1.00 86.50 194 VAL A N 1
ATOM 1508 C CA . VAL A 1 194 ? -7.342 -3.473 -10.488 1.00 86.50 194 VAL A CA 1
ATOM 1509 C C . VAL A 1 194 ? -8.825 -3.107 -10.492 1.00 86.50 194 VAL A C 1
ATOM 1511 O O . VAL A 1 194 ? -9.423 -2.904 -9.437 1.00 86.50 194 VAL A O 1
ATOM 1514 N N . ILE A 1 195 ? -9.410 -3.010 -11.681 1.00 84.50 195 ILE A N 1
ATOM 1515 C CA . ILE A 1 195 ? -10.800 -2.617 -11.917 1.00 84.50 195 ILE A CA 1
ATOM 1516 C C . ILE A 1 195 ? -11.487 -3.721 -12.720 1.00 84.50 195 ILE A C 1
ATOM 1518 O O . ILE A 1 195 ? -11.069 -4.020 -13.845 1.00 84.50 195 ILE A O 1
ATOM 1522 N N . ASP A 1 196 ? -12.546 -4.295 -12.150 1.00 83.62 196 ASP A N 1
ATOM 1523 C CA . ASP A 1 196 ? -13.353 -5.384 -12.719 1.00 83.62 196 ASP A CA 1
ATOM 1524 C C . ASP A 1 196 ? -12.508 -6.565 -13.234 1.00 83.62 196 ASP A C 1
ATOM 1526 O O . ASP A 1 196 ? -12.851 -7.167 -14.252 1.00 83.62 196 ASP A O 1
ATOM 1530 N N . ASP A 1 197 ? -11.367 -6.834 -12.583 1.00 79.81 197 ASP A N 1
ATOM 1531 C CA . ASP A 1 197 ? -10.366 -7.843 -12.975 1.00 79.81 197 ASP A CA 1
ATOM 1532 C C . ASP A 1 197 ? -9.898 -7.738 -14.447 1.00 79.81 197 ASP A C 1
ATOM 1534 O O . ASP A 1 197 ? -9.398 -8.693 -15.036 1.00 79.81 197 ASP A O 1
ATOM 1538 N N . LYS A 1 198 ? -10.065 -6.560 -15.066 1.00 73.94 198 LYS A N 1
ATOM 1539 C CA . LYS A 1 198 ? -9.814 -6.315 -16.499 1.00 73.94 198 LYS A CA 1
ATOM 1540 C C . LYS A 1 198 ? -8.810 -5.207 -16.746 1.00 73.94 198 LYS A C 1
ATOM 1542 O O . LYS A 1 198 ? -8.004 -5.290 -17.668 1.00 73.94 198 LYS A O 1
ATOM 1547 N N . TRP A 1 199 ? -8.894 -4.144 -15.957 1.00 79.31 199 TRP A N 1
ATOM 1548 C CA . TRP A 1 199 ? -8.072 -2.954 -16.134 1.00 79.31 199 TRP A CA 1
ATOM 1549 C C . TRP A 1 199 ? -7.205 -2.732 -14.914 1.00 79.31 199 TRP A C 1
ATOM 1551 O O . TRP A 1 199 ? -7.608 -3.049 -13.799 1.00 79.31 199 TRP A O 1
ATOM 1561 N N . ALA A 1 200 ? -6.046 -2.116 -15.120 1.00 81.19 200 ALA A N 1
ATOM 1562 C CA . ALA A 1 200 ? -5.159 -1.758 -14.032 1.00 81.19 200 ALA A CA 1
ATOM 1563 C C . ALA A 1 200 ? -4.660 -0.314 -14.127 1.00 81.19 200 ALA A C 1
ATOM 1565 O O . ALA A 1 200 ? -4.447 0.246 -15.210 1.00 81.19 200 ALA A O 1
ATOM 1566 N N . ILE A 1 201 ? -4.461 0.289 -12.959 1.00 81.62 201 ILE A N 1
ATOM 1567 C CA . ILE A 1 201 ? -3.837 1.594 -12.766 1.00 81.62 201 ILE A CA 1
ATOM 1568 C C . ILE A 1 201 ? -2.664 1.400 -11.809 1.00 81.62 201 ILE A C 1
ATOM 1570 O O . ILE A 1 201 ? -2.849 1.017 -10.657 1.00 81.62 201 ILE A O 1
ATOM 1574 N N . SER A 1 202 ? -1.456 1.686 -12.292 1.00 82.25 202 SER A N 1
ATOM 1575 C CA . SER A 1 202 ? -0.234 1.604 -11.493 1.00 82.25 202 SER A CA 1
ATOM 1576 C C . SER A 1 202 ? 0.137 2.969 -10.910 1.00 82.25 202 SER A C 1
ATOM 1578 O O . SER A 1 202 ? 0.196 3.972 -11.631 1.00 82.25 202 SER A O 1
ATOM 1580 N N . GLY A 1 203 ? 0.464 2.986 -9.619 1.00 79.50 203 GLY A N 1
ATOM 1581 C CA . GLY A 1 203 ? 0.935 4.149 -8.871 1.00 79.50 203 GLY A CA 1
ATOM 1582 C C . GLY A 1 203 ? -0.178 5.003 -8.256 1.00 79.50 203 GLY A C 1
ATOM 1583 O O . GLY A 1 203 ? -1.361 4.849 -8.556 1.00 79.50 203 GLY A O 1
ATOM 1584 N N . GLY A 1 204 ? 0.220 5.935 -7.382 1.00 75.69 204 GLY A N 1
ATOM 1585 C CA . GLY A 1 204 ? -0.670 6.902 -6.724 1.00 75.69 204 GLY A CA 1
ATOM 1586 C C . GLY A 1 204 ? -1.127 8.015 -7.672 1.00 75.69 204 GLY A C 1
ATOM 1587 O O . GLY A 1 204 ? -0.756 9.176 -7.496 1.00 75.69 204 GLY A O 1
ATOM 1588 N N . GLN A 1 205 ? -1.868 7.642 -8.717 1.00 78.88 205 GLN A N 1
ATOM 1589 C CA . GLN A 1 205 ? -2.315 8.552 -9.770 1.00 78.88 205 GLN A CA 1
ATOM 1590 C C . GLN A 1 205 ? -3.272 9.631 -9.230 1.00 78.88 205 GLN A C 1
ATOM 1592 O O . GLN A 1 205 ? -3.998 9.383 -8.267 1.00 78.88 205 GLN A O 1
ATOM 1597 N N . PRO A 1 206 ? -3.313 10.831 -9.838 1.00 77.50 206 PRO A N 1
ATOM 1598 C CA . PRO A 1 206 ? -4.290 11.856 -9.481 1.00 77.50 206 PRO A CA 1
ATOM 1599 C C . PRO A 1 206 ? -5.737 11.375 -9.641 1.00 77.50 206 PRO A C 1
ATOM 1601 O O . PRO A 1 206 ? -6.047 10.595 -10.542 1.00 77.50 206 PRO A O 1
ATOM 1604 N N . SER A 1 207 ? -6.644 11.915 -8.828 1.00 75.25 207 SER A N 1
ATOM 1605 C CA . SER A 1 207 ? -8.089 11.650 -8.899 1.00 75.25 207 SER A CA 1
ATOM 1606 C C . SER A 1 207 ? -8.678 11.892 -10.285 1.00 75.25 207 SER A C 1
ATOM 1608 O O . SER A 1 207 ? -9.596 11.178 -10.675 1.00 75.25 207 SER A O 1
ATOM 1610 N N . ASP A 1 208 ? -8.133 12.829 -11.064 1.00 70.81 208 ASP A N 1
ATOM 1611 C CA . ASP A 1 208 ? -8.554 13.045 -12.450 1.00 70.81 208 ASP A CA 1
ATOM 1612 C C . ASP A 1 208 ? -8.271 11.842 -13.353 1.00 70.81 208 ASP A C 1
ATOM 1614 O O . ASP A 1 208 ? -9.052 11.594 -14.259 1.00 70.81 208 ASP A O 1
ATOM 1618 N N . VAL A 1 209 ? -7.234 11.039 -13.100 1.00 70.81 209 VAL A N 1
ATOM 1619 C CA . VAL A 1 209 ? -6.981 9.806 -13.867 1.00 70.81 209 VAL A CA 1
ATOM 1620 C C . VAL A 1 209 ? -8.055 8.768 -13.563 1.00 70.81 209 VAL A C 1
ATOM 1622 O O . VAL A 1 209 ? -8.612 8.175 -14.485 1.00 70.81 209 VAL A O 1
ATOM 1625 N N . PHE A 1 210 ? -8.397 8.588 -12.285 1.00 64.12 210 PHE A N 1
ATOM 1626 C CA . PHE A 1 210 ? -9.502 7.718 -11.873 1.00 64.12 210 PHE A CA 1
ATOM 1627 C C . PHE A 1 210 ? -10.849 8.226 -12.413 1.00 64.12 210 PHE A C 1
ATOM 1629 O O . PHE A 1 210 ? -11.672 7.435 -12.868 1.00 64.12 210 PHE A O 1
ATOM 1636 N N . TYR A 1 211 ? -11.057 9.545 -12.428 1.00 61.50 211 TYR A N 1
ATOM 1637 C CA . TYR A 1 211 ? -12.290 10.175 -12.893 1.00 61.50 211 TYR A CA 1
ATOM 1638 C C . TYR A 1 211 ? -12.413 10.212 -14.423 1.00 61.50 211 TYR A C 1
ATOM 1640 O O . TYR A 1 211 ? -13.481 9.941 -14.948 1.00 61.50 211 TYR A O 1
ATOM 1648 N N . GLN A 1 212 ? -11.355 10.479 -15.183 1.00 58.75 212 GLN A N 1
ATOM 1649 C CA . GLN A 1 212 ? -11.380 10.425 -16.653 1.00 58.75 212 GLN A CA 1
ATOM 1650 C C . GLN A 1 212 ? -11.531 8.981 -17.137 1.00 58.75 212 GLN A C 1
ATOM 1652 O O . GLN A 1 212 ? -12.321 8.697 -18.036 1.00 58.75 212 GLN A O 1
ATOM 1657 N N . ARG A 1 213 ? -10.869 8.032 -16.461 1.00 53.84 213 ARG A N 1
ATOM 1658 C CA . ARG A 1 213 ? -11.097 6.597 -16.670 1.00 53.84 213 ARG A CA 1
ATOM 1659 C C . ARG A 1 213 ? -12.425 6.109 -16.096 1.00 53.84 213 ARG A C 1
ATOM 1661 O O . ARG A 1 213 ? -12.782 4.964 -16.351 1.00 53.84 213 ARG A O 1
ATOM 1668 N N . SER A 1 214 ? -13.220 6.959 -15.438 1.00 51.06 214 SER A N 1
ATOM 1669 C CA . SER A 1 214 ? -14.618 6.625 -15.154 1.00 51.06 214 SER A CA 1
ATOM 1670 C C . SER A 1 214 ? -15.424 6.430 -16.438 1.00 51.06 214 SER A C 1
ATOM 1672 O O . SER A 1 214 ? -16.413 5.717 -16.406 1.00 51.06 214 SER A O 1
ATOM 1674 N N . GLY A 1 215 ? -14.946 6.907 -17.597 1.00 49.03 215 GLY A N 1
ATOM 1675 C CA . GLY A 1 215 ? -15.426 6.446 -18.899 1.00 49.03 215 GLY A CA 1
ATOM 1676 C C . GLY A 1 215 ? -15.383 4.917 -19.039 1.00 49.03 215 GLY A C 1
ATOM 1677 O O . GLY A 1 215 ? -16.366 4.336 -19.466 1.00 49.03 215 GLY A O 1
ATOM 1678 N N . LEU A 1 216 ? -14.336 4.229 -18.568 1.00 47.53 216 LEU A N 1
ATOM 1679 C CA . LEU A 1 216 ? -14.264 2.755 -18.508 1.00 47.53 216 LEU A CA 1
ATOM 1680 C C . LEU A 1 216 ? -15.193 2.168 -17.424 1.00 47.53 216 LEU A C 1
ATOM 1682 O O . LEU A 1 216 ? -15.746 1.076 -17.591 1.00 47.53 216 LEU A O 1
ATOM 1686 N N . LEU A 1 217 ? -15.432 2.920 -16.343 1.00 46.88 217 LEU A N 1
ATOM 1687 C CA . LEU A 1 217 ? -16.443 2.616 -15.316 1.00 46.88 217 LEU A CA 1
ATOM 1688 C C . LEU A 1 217 ? -17.884 2.900 -15.777 1.00 46.88 217 LEU A C 1
ATOM 1690 O O . LEU A 1 217 ? -18.819 2.400 -15.170 1.00 46.88 217 LEU A O 1
ATOM 1694 N N . ILE A 1 218 ? -18.098 3.606 -16.889 1.00 42.50 218 ILE A N 1
ATOM 1695 C CA . ILE A 1 218 ? -19.421 4.019 -17.388 1.00 42.50 218 ILE A CA 1
ATOM 1696 C C . ILE A 1 218 ? -19.759 3.363 -18.742 1.00 42.50 218 ILE A C 1
ATOM 1698 O O . ILE A 1 218 ? -20.921 3.061 -18.988 1.00 42.50 218 ILE A O 1
ATOM 1702 N N . GLN A 1 219 ? -18.779 3.048 -19.598 1.00 42.72 219 GLN A N 1
ATOM 1703 C CA . GLN A 1 219 ? -18.955 2.576 -20.989 1.00 42.72 219 GLN A CA 1
ATOM 1704 C C . GLN A 1 219 ? -19.637 1.203 -21.156 1.00 42.72 219 GLN A C 1
ATOM 1706 O O . GLN A 1 219 ? -19.902 0.797 -22.284 1.00 42.72 219 GLN A O 1
ATOM 1711 N N . ALA A 1 220 ? -19.965 0.504 -20.067 1.00 39.44 220 ALA A N 1
ATOM 1712 C CA . ALA A 1 220 ? -20.783 -0.712 -20.100 1.00 39.44 220 ALA A CA 1
ATOM 1713 C C . ALA A 1 220 ? -22.255 -0.481 -19.697 1.00 39.44 220 ALA A C 1
ATOM 1715 O O . ALA A 1 220 ? -23.015 -1.441 -19.601 1.00 39.44 220 ALA A O 1
ATOM 1716 N N . LEU A 1 221 ? -22.678 0.767 -19.453 1.00 37.66 221 LEU A N 1
ATOM 1717 C CA . LEU A 1 221 ? -24.101 1.088 -19.324 1.00 37.66 221 LEU A CA 1
ATOM 1718 C C . LEU A 1 221 ? -24.769 1.011 -20.710 1.00 37.66 221 LEU A C 1
ATOM 1720 O O . LEU A 1 221 ? -24.161 1.430 -21.702 1.00 37.66 221 LEU A O 1
ATOM 1724 N N . PRO A 1 222 ? -26.008 0.491 -20.817 1.00 34.59 222 PRO A N 1
ATOM 1725 C CA . PRO A 1 222 ? -26.732 0.476 -22.083 1.00 34.59 222 PRO A CA 1
ATOM 1726 C C . PRO A 1 222 ? -26.791 1.893 -22.672 1.00 34.59 222 PRO A C 1
ATOM 1728 O O . PRO A 1 222 ? -26.919 2.872 -21.936 1.00 34.59 222 PRO A O 1
ATOM 1731 N N . LYS A 1 223 ? -26.685 1.989 -24.008 1.00 36.06 223 LYS A N 1
ATOM 1732 C CA . LYS A 1 223 ? -26.507 3.212 -24.832 1.00 36.06 223 LYS A CA 1
ATOM 1733 C C . LYS A 1 223 ? -27.572 4.320 -24.663 1.00 36.06 223 LYS A C 1
ATOM 1735 O O . LYS A 1 223 ? -27.622 5.247 -25.462 1.00 36.06 223 LYS A O 1
ATOM 1740 N N . THR A 1 224 ? -28.436 4.254 -23.658 1.00 33.22 224 THR A N 1
ATOM 1741 C CA . THR A 1 224 ? -29.565 5.164 -23.441 1.00 33.22 224 THR A CA 1
ATOM 1742 C C . THR A 1 224 ? -29.273 6.323 -22.483 1.00 33.22 224 THR A C 1
ATOM 1744 O O . THR A 1 224 ? -30.165 7.135 -22.247 1.00 33.22 224 THR A O 1
ATOM 1747 N N . PHE A 1 225 ? -28.058 6.463 -21.938 1.00 34.28 225 PHE A N 1
ATOM 1748 C CA . PHE A 1 225 ? -27.718 7.622 -21.101 1.00 34.28 225 PHE A CA 1
ATOM 1749 C C . PHE A 1 225 ? -27.241 8.806 -21.959 1.00 34.28 225 PHE A C 1
ATOM 1751 O O . PHE A 1 225 ? -26.094 8.870 -22.396 1.00 34.28 225 PHE A O 1
ATOM 1758 N N . SER A 1 226 ? -28.147 9.747 -22.232 1.00 30.41 226 SER A N 1
ATOM 1759 C CA . SER A 1 226 ? -27.850 10.969 -22.986 1.00 30.41 226 SER A CA 1
ATOM 1760 C C . SER A 1 226 ? -27.127 11.992 -22.098 1.00 30.41 226 SER A C 1
ATOM 1762 O O . SER A 1 226 ? -27.733 12.577 -21.203 1.00 30.41 226 SER A O 1
ATOM 1764 N N . LEU A 1 227 ? -25.847 12.253 -22.385 1.00 35.00 227 LEU A N 1
ATOM 1765 C CA . LEU A 1 227 ? -24.960 13.246 -21.744 1.00 35.00 227 LEU A CA 1
ATOM 1766 C C . LEU A 1 227 ? -25.375 14.715 -22.009 1.00 35.00 227 LEU A C 1
ATOM 1768 O O . LEU A 1 227 ? -24.556 15.527 -22.434 1.00 35.00 227 LEU A O 1
ATOM 1772 N N . ARG A 1 228 ? -26.650 15.088 -21.826 1.00 29.52 228 ARG A N 1
ATOM 1773 C CA . ARG A 1 228 ? -27.159 16.399 -22.287 1.00 29.52 228 ARG A CA 1
ATOM 1774 C C . ARG A 1 228 ? -27.288 17.498 -21.232 1.00 29.52 228 ARG A C 1
ATOM 1776 O O . ARG A 1 228 ? -27.677 18.600 -21.595 1.00 29.52 228 ARG A O 1
ATOM 1783 N N . GLN A 1 229 ? -26.938 17.261 -19.970 1.00 31.89 229 GLN A N 1
ATOM 1784 C CA . GLN A 1 229 ? -26.982 18.304 -18.934 1.00 31.89 229 GLN A CA 1
ATOM 1785 C C . GLN A 1 229 ? -25.823 18.170 -17.942 1.00 31.89 229 GLN A C 1
ATOM 1787 O O . GLN A 1 229 ? -25.993 17.737 -16.811 1.00 31.89 229 GLN A O 1
ATOM 1792 N N . LEU A 1 230 ? -24.631 18.578 -18.367 1.00 30.70 230 LEU A N 1
ATOM 1793 C CA . LEU A 1 230 ? -23.565 19.016 -17.462 1.00 30.70 230 LEU A CA 1
ATOM 1794 C C . LEU A 1 230 ? -23.113 20.406 -17.921 1.00 30.70 230 LEU A C 1
ATOM 1796 O O . LEU A 1 230 ? -21.985 20.614 -18.353 1.00 30.70 230 LEU A O 1
ATOM 1800 N N . SER A 1 231 ? -24.052 21.352 -17.881 1.00 30.05 231 SER A N 1
ATOM 1801 C CA . SER A 1 231 ? -23.785 22.775 -18.071 1.00 30.05 231 SER A CA 1
ATOM 1802 C C . SER A 1 231 ? -23.699 23.431 -16.697 1.00 30.05 231 SER A C 1
ATOM 1804 O O . SER A 1 231 ? -24.678 23.978 -16.202 1.00 30.05 231 SER A O 1
ATOM 1806 N N . THR A 1 232 ? -22.530 23.373 -16.069 1.00 28.89 232 THR A N 1
ATOM 1807 C CA . THR A 1 232 ? -22.162 24.347 -15.038 1.00 28.89 232 THR A CA 1
ATOM 1808 C C . THR A 1 232 ? -20.829 24.941 -15.442 1.00 28.89 232 THR A C 1
ATOM 1810 O O . THR A 1 232 ? -19.817 24.246 -15.514 1.00 28.89 232 THR A O 1
ATOM 1813 N N . THR A 1 233 ? -20.885 26.223 -15.779 1.00 26.69 233 THR A N 1
ATOM 1814 C CA . THR A 1 233 ? -19.780 27.100 -16.150 1.00 26.69 233 THR A CA 1
ATOM 1815 C C . THR A 1 233 ? -18.565 26.866 -15.245 1.00 26.69 233 THR A C 1
ATOM 1817 O O . THR A 1 233 ? -18.709 26.960 -14.024 1.00 26.69 233 THR A O 1
ATOM 1820 N N . PRO A 1 234 ? -17.370 26.580 -15.791 1.00 32.41 234 PRO A N 1
ATOM 1821 C CA . PRO A 1 234 ? -16.165 26.545 -14.984 1.00 32.41 234 PRO A CA 1
ATOM 1822 C C . PRO A 1 234 ? -15.827 27.974 -14.559 1.00 32.41 234 PRO A C 1
ATOM 1824 O O . PRO A 1 234 ? -15.656 28.858 -15.399 1.00 32.41 234 PRO A O 1
ATOM 1827 N N . THR A 1 235 ? -15.698 28.196 -13.254 1.00 26.19 235 THR A N 1
ATOM 1828 C CA . THR A 1 235 ? -14.946 29.331 -12.711 1.00 26.19 235 THR A CA 1
ATOM 1829 C C . THR A 1 235 ? -13.558 29.329 -13.363 1.00 26.19 235 THR A C 1
ATOM 1831 O O . THR A 1 235 ? -12.950 28.255 -13.439 1.00 26.19 235 THR A O 1
ATOM 1834 N N . PRO A 1 236 ? -13.041 30.468 -13.857 1.00 29.75 236 PRO A N 1
ATOM 1835 C CA . PRO A 1 236 ? -11.753 30.511 -14.532 1.00 29.75 236 PRO A CA 1
ATOM 1836 C C . PRO A 1 236 ? -10.645 30.322 -13.496 1.00 29.75 236 PRO A C 1
ATOM 1838 O O . PRO A 1 236 ? -10.106 31.269 -12.933 1.00 29.75 236 PRO A O 1
ATOM 1841 N N . ILE A 1 237 ? -10.318 29.066 -13.220 1.00 32.75 237 ILE A N 1
ATOM 1842 C CA . ILE A 1 237 ? -9.040 28.707 -12.633 1.00 32.75 237 ILE A CA 1
ATOM 1843 C C . ILE A 1 237 ? -8.069 28.766 -13.804 1.00 32.75 237 ILE A C 1
ATOM 1845 O O . ILE A 1 237 ? -8.169 27.969 -14.738 1.00 32.75 237 ILE A O 1
ATOM 1849 N N . THR A 1 238 ? -7.177 29.754 -13.778 1.00 28.39 238 THR A N 1
ATOM 1850 C CA . THR A 1 238 ? -6.005 29.827 -14.650 1.00 28.39 238 THR A CA 1
ATOM 1851 C C . THR A 1 238 ? -5.431 28.419 -14.802 1.00 28.39 238 THR A C 1
ATOM 1853 O O . THR A 1 238 ? -5.105 27.813 -13.776 1.00 28.39 238 THR A O 1
ATOM 1856 N N . PRO A 1 239 ? -5.330 27.858 -16.023 1.00 31.94 239 PRO A N 1
ATOM 1857 C CA . PRO A 1 239 ? -4.698 26.568 -16.204 1.00 31.94 239 PRO A CA 1
ATOM 1858 C C . PRO A 1 239 ? -3.234 26.751 -15.819 1.00 31.94 239 PRO A C 1
ATOM 1860 O O . PRO A 1 239 ? -2.426 27.247 -16.602 1.00 31.94 239 PRO A O 1
ATOM 1863 N N . ALA A 1 240 ? -2.895 26.393 -14.580 1.00 28.81 240 ALA A N 1
ATOM 1864 C CA . ALA A 1 240 ? -1.527 26.087 -14.223 1.00 28.81 240 ALA A CA 1
ATOM 1865 C C . ALA A 1 240 ? -1.116 25.008 -15.214 1.00 28.81 240 ALA A C 1
ATOM 1867 O O . ALA A 1 240 ? -1.709 23.929 -15.230 1.00 28.81 240 ALA A O 1
ATOM 1868 N N . SER A 1 241 ? -0.214 25.381 -16.119 1.00 30.00 241 SER A N 1
ATOM 1869 C CA . SER A 1 241 ? 0.196 24.594 -17.266 1.00 30.00 241 SER A CA 1
ATOM 1870 C C . SER A 1 241 ? 0.391 23.143 -16.845 1.00 30.00 241 SER A C 1
ATOM 1872 O O . SER A 1 241 ? 1.387 22.803 -16.204 1.00 30.00 241 SER A O 1
ATOM 1874 N N . SER A 1 242 ? -0.564 22.288 -17.211 1.00 34.84 242 SER A N 1
ATOM 1875 C CA . SER A 1 242 ? -0.387 20.848 -17.209 1.00 34.84 242 SER A CA 1
ATOM 1876 C C . SER A 1 242 ? 0.570 20.545 -18.350 1.00 34.84 242 SER A C 1
ATOM 1878 O O . SER A 1 242 ? 0.185 20.078 -19.422 1.00 34.84 242 SER A O 1
ATOM 1880 N N . GLN A 1 243 ? 1.843 20.860 -18.140 1.00 27.55 243 GLN A N 1
ATOM 1881 C CA . GLN A 1 243 ? 2.866 20.131 -18.837 1.00 27.55 243 GLN A CA 1
ATOM 1882 C C . GLN A 1 243 ? 2.729 18.709 -18.297 1.00 27.55 243 GLN A C 1
ATOM 1884 O O . GLN A 1 243 ? 3.215 18.365 -17.222 1.00 27.55 243 GLN A O 1
ATOM 1889 N N . LEU A 1 244 ? 2.070 17.862 -19.091 1.00 31.77 244 LEU A N 1
ATOM 1890 C CA . LEU A 1 244 ? 2.735 16.634 -19.475 1.00 31.77 244 LEU A CA 1
ATOM 1891 C C . LEU A 1 244 ? 4.146 17.107 -19.834 1.00 31.77 244 LEU A C 1
ATOM 1893 O O . LEU A 1 244 ? 4.351 17.660 -20.914 1.00 31.77 244 LEU A O 1
ATOM 1897 N N . ALA A 1 245 ? 5.091 17.052 -18.887 1.00 27.36 245 ALA A N 1
ATOM 1898 C CA . ALA A 1 245 ? 6.471 17.038 -19.311 1.00 27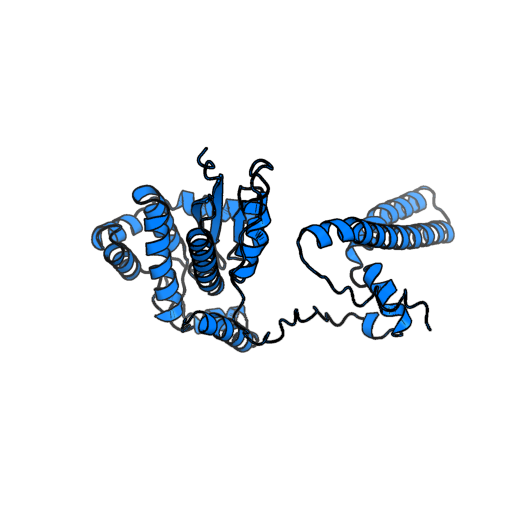.36 245 ALA A CA 1
ATOM 1899 C C . ALA A 1 245 ? 6.454 15.908 -20.337 1.00 27.36 245 ALA A C 1
ATOM 1901 O O . ALA A 1 245 ? 6.029 14.794 -19.986 1.00 27.36 245 ALA A O 1
ATOM 1902 N N . PRO A 1 246 ? 6.790 16.172 -21.613 1.00 31.98 246 PRO A N 1
ATOM 1903 C CA . PRO A 1 246 ? 7.120 15.055 -22.455 1.00 31.98 246 PRO A CA 1
ATOM 1904 C C . PRO A 1 246 ? 8.125 14.282 -21.609 1.00 31.98 246 PRO A C 1
ATOM 1906 O O . PRO A 1 246 ? 8.976 14.886 -20.941 1.00 31.98 246 PRO A O 1
ATOM 1909 N N . LEU A 1 247 ? 8.030 12.963 -21.584 1.00 32.72 247 LEU A N 1
ATOM 1910 C CA . LEU A 1 247 ? 9.255 12.224 -21.377 1.00 32.72 247 LEU A CA 1
ATOM 1911 C C . LEU A 1 247 ? 10.147 12.657 -22.549 1.00 32.72 247 LEU A C 1
ATOM 1913 O O . LEU A 1 247 ? 10.193 11.998 -23.580 1.00 32.72 247 LEU A O 1
ATOM 1917 N N . VAL A 1 248 ? 10.830 13.801 -22.414 1.00 42.59 248 VAL A N 1
ATOM 1918 C CA . VAL A 1 248 ? 12.080 14.086 -23.087 1.00 42.59 248 VAL A CA 1
ATOM 1919 C C . VAL A 1 248 ? 13.038 13.136 -22.394 1.00 42.59 248 VAL A C 1
ATOM 1921 O O . VAL A 1 248 ? 13.864 13.495 -21.563 1.00 42.59 248 VAL A O 1
ATOM 1924 N N . THR A 1 249 ? 12.832 11.850 -22.655 1.00 41.00 249 THR A N 1
ATOM 1925 C CA . THR A 1 249 ? 13.876 10.871 -22.521 1.00 41.00 249 THR A CA 1
ATOM 1926 C C . THR A 1 249 ? 14.872 11.322 -23.558 1.00 41.00 249 THR A C 1
ATOM 1928 O O . THR A 1 249 ? 14.612 11.176 -24.753 1.00 41.00 249 THR A O 1
ATOM 1931 N N . HIS A 1 250 ? 15.952 11.948 -23.096 1.00 45.06 250 HIS A N 1
ATOM 1932 C CA . HIS A 1 250 ? 17.093 12.216 -23.945 1.00 45.06 250 HIS A CA 1
ATOM 1933 C C . HIS A 1 250 ? 17.488 10.894 -24.587 1.00 45.06 250 HIS A C 1
ATOM 1935 O O . HIS A 1 250 ? 18.021 9.996 -23.934 1.00 45.06 250 HIS A O 1
ATOM 1941 N N . THR A 1 251 ? 17.129 10.743 -25.851 1.00 60.09 251 THR A N 1
ATOM 1942 C CA . THR A 1 251 ? 17.477 9.573 -26.641 1.00 60.09 251 THR A CA 1
ATOM 1943 C C . THR A 1 251 ? 18.619 9.994 -27.536 1.00 60.09 251 THR A C 1
ATOM 1945 O O . THR A 1 251 ? 18.802 11.165 -27.864 1.00 60.09 251 THR A O 1
ATOM 1948 N N . TRP A 1 252 ? 19.436 9.040 -27.956 1.00 74.75 252 TRP A N 1
ATOM 1949 C CA . TRP A 1 252 ? 20.539 9.321 -28.872 1.00 74.75 252 TRP A CA 1
ATOM 1950 C C . TRP A 1 252 ? 20.060 9.953 -30.202 1.00 74.75 252 TRP A C 1
ATOM 1952 O O . TRP A 1 252 ? 20.855 10.590 -30.891 1.00 74.75 252 TRP A O 1
ATOM 1962 N N . ILE A 1 253 ? 18.760 9.854 -30.518 1.00 73.12 253 ILE A N 1
ATOM 1963 C CA . ILE A 1 253 ? 18.081 10.507 -31.649 1.00 73.12 253 ILE A CA 1
ATOM 1964 C C . ILE A 1 253 ? 18.121 12.044 -31.546 1.00 73.12 253 ILE A C 1
ATOM 1966 O O . ILE A 1 253 ? 18.116 12.726 -32.571 1.00 73.12 253 ILE A O 1
ATOM 1970 N N . ASP A 1 254 ? 18.273 12.614 -30.347 1.00 72.62 254 ASP A N 1
ATOM 1971 C CA . ASP A 1 254 ? 18.391 14.067 -30.154 1.00 72.62 254 ASP A CA 1
ATOM 1972 C C . ASP A 1 254 ? 19.675 14.657 -30.761 1.00 72.62 254 ASP A C 1
ATOM 1974 O O . ASP A 1 254 ? 19.755 15.863 -31.002 1.00 72.62 254 ASP A O 1
ATOM 1978 N N . ARG A 1 255 ? 20.667 13.809 -31.071 1.00 79.00 255 ARG A N 1
ATOM 1979 C CA . ARG A 1 255 ? 21.908 14.196 -31.764 1.00 79.00 255 ARG A CA 1
ATOM 1980 C C . ARG A 1 255 ? 21.747 14.295 -33.286 1.00 79.00 255 ARG A C 1
ATOM 1982 O O . ARG A 1 255 ? 22.657 14.768 -33.958 1.00 79.00 255 ARG A O 1
ATOM 1989 N N . LEU A 1 256 ? 20.611 13.857 -33.837 1.00 80.62 256 LEU A N 1
ATOM 1990 C CA . LEU A 1 256 ? 20.345 13.845 -35.278 1.00 80.62 256 LEU A CA 1
ATOM 1991 C C . LEU A 1 256 ? 19.649 15.135 -35.757 1.00 80.62 256 LEU A C 1
ATOM 1993 O O . LEU A 1 256 ? 19.065 15.870 -34.944 1.00 80.62 256 LEU A O 1
ATOM 1997 N N . PRO A 1 257 ? 19.682 15.426 -37.076 1.00 85.38 257 PRO A N 1
ATOM 1998 C CA . PRO A 1 257 ? 19.041 16.603 -37.655 1.00 85.38 257 PRO A CA 1
ATOM 1999 C C . PRO A 1 257 ? 17.561 16.699 -37.282 1.00 85.38 257 PRO A C 1
ATOM 2001 O O . PRO A 1 257 ? 16.823 15.718 -37.384 1.00 85.38 257 PRO A O 1
ATOM 2004 N N . VAL A 1 258 ? 17.109 17.903 -36.917 1.00 73.00 258 VAL A N 1
ATOM 2005 C CA . VAL A 1 258 ? 15.737 18.177 -36.439 1.00 73.00 258 VAL A CA 1
ATOM 2006 C C . VAL A 1 258 ? 14.663 17.655 -37.402 1.00 73.00 258 VAL A C 1
ATOM 2008 O O . VAL A 1 258 ? 13.634 17.157 -36.961 1.00 73.00 258 VAL A O 1
ATOM 2011 N N . LYS A 1 259 ? 14.936 17.683 -38.713 1.00 76.25 259 LYS A N 1
ATOM 2012 C CA . LYS A 1 259 ? 14.026 17.197 -39.763 1.00 76.25 259 LYS A CA 1
ATOM 2013 C C . LYS A 1 259 ? 13.779 15.680 -39.731 1.00 76.25 259 LYS A C 1
ATOM 2015 O O . LYS A 1 259 ? 12.728 15.238 -40.176 1.00 76.25 259 LYS A O 1
ATOM 2020 N N . LEU A 1 260 ? 14.724 14.887 -39.218 1.00 76.88 260 LEU A N 1
ATOM 2021 C CA . LEU A 1 260 ? 14.643 13.417 -39.206 1.00 76.88 260 LEU A CA 1
ATOM 2022 C C . LEU A 1 260 ? 14.067 12.855 -37.902 1.00 76.88 260 LEU A C 1
ATOM 2024 O O . LEU A 1 260 ? 13.490 11.771 -37.902 1.00 76.88 260 LEU A O 1
ATOM 2028 N N . ARG A 1 261 ? 14.176 13.606 -36.802 1.00 78.06 261 ARG A N 1
ATOM 2029 C CA . ARG A 1 261 ? 13.652 13.231 -35.478 1.00 78.06 261 ARG A CA 1
ATOM 2030 C C . ARG A 1 261 ? 12.197 12.740 -35.489 1.00 78.06 261 ARG A C 1
ATOM 2032 O O . ARG A 1 261 ? 11.973 11.670 -34.929 1.00 78.06 261 ARG A O 1
ATOM 2039 N N . PRO A 1 262 ? 11.221 13.434 -36.118 1.00 74.06 262 PRO A N 1
ATOM 2040 C CA . PRO A 1 262 ? 9.824 12.994 -36.083 1.00 74.06 262 PRO A CA 1
ATOM 2041 C C . PRO A 1 262 ? 9.636 11.595 -36.681 1.00 74.06 262 PRO A C 1
ATOM 2043 O O . PRO A 1 262 ? 8.944 10.766 -36.101 1.00 74.06 262 PRO A O 1
ATOM 2046 N N . TYR A 1 263 ? 10.312 11.298 -37.791 1.00 79.75 263 TYR A N 1
ATOM 2047 C CA . TYR A 1 263 ? 10.219 10.005 -38.471 1.00 79.75 263 TYR A CA 1
ATOM 2048 C C . TYR A 1 263 ? 10.889 8.874 -37.686 1.00 79.75 263 TYR A C 1
ATOM 2050 O O . TYR A 1 263 ? 10.357 7.770 -37.609 1.00 79.75 263 TYR A O 1
ATOM 2058 N N . LEU A 1 264 ? 12.040 9.151 -37.070 1.00 80.12 264 LEU A N 1
ATOM 2059 C CA . LEU A 1 264 ? 12.776 8.163 -36.278 1.00 80.12 264 LEU A CA 1
ATOM 2060 C C . LEU A 1 264 ? 12.063 7.822 -34.963 1.00 80.12 264 LEU A C 1
ATOM 2062 O O . LEU A 1 264 ? 12.097 6.674 -34.523 1.00 80.12 264 LEU A O 1
ATOM 2066 N N . LEU A 1 265 ? 11.384 8.799 -34.361 1.00 77.88 265 LEU A N 1
ATOM 2067 C CA . LEU A 1 265 ? 10.558 8.585 -33.173 1.00 77.88 265 LEU A CA 1
ATOM 2068 C C . LEU A 1 265 ? 9.271 7.823 -33.510 1.00 77.88 265 LEU A C 1
ATOM 2070 O O . LEU A 1 265 ? 8.897 6.915 -32.771 1.00 77.88 265 LEU A O 1
ATOM 2074 N N . LEU A 1 266 ? 8.638 8.124 -34.650 1.00 77.75 266 LEU A N 1
ATOM 2075 C CA . LEU A 1 266 ? 7.459 7.393 -35.129 1.00 77.75 266 LEU A CA 1
ATOM 2076 C C . LEU A 1 266 ? 7.783 5.913 -35.396 1.00 77.75 266 LEU A C 1
ATOM 2078 O O . LEU A 1 266 ? 7.049 5.013 -34.997 1.00 77.75 266 LEU A O 1
ATOM 2082 N N . ALA A 1 267 ? 8.944 5.653 -35.999 1.00 79.00 267 ALA A N 1
ATOM 2083 C CA . ALA A 1 267 ? 9.453 4.302 -36.212 1.00 79.00 267 ALA A CA 1
ATOM 2084 C C . ALA A 1 267 ? 9.996 3.633 -34.927 1.00 79.00 267 ALA A C 1
ATOM 2086 O O . ALA A 1 267 ? 10.429 2.482 -34.980 1.00 79.00 267 ALA A O 1
ATOM 2087 N N . ARG A 1 268 ? 9.962 4.326 -33.774 1.00 79.50 268 ARG A N 1
ATOM 2088 C CA . ARG A 1 268 ? 10.451 3.873 -32.455 1.00 79.50 268 ARG A CA 1
ATOM 2089 C C . ARG A 1 268 ? 11.880 3.334 -32.484 1.00 79.50 268 ARG A C 1
ATOM 2091 O O . ARG A 1 268 ? 12.208 2.341 -31.828 1.00 79.50 268 ARG A O 1
ATOM 2098 N N . VAL A 1 269 ? 12.735 3.997 -33.261 1.00 80.88 269 VAL A N 1
ATOM 2099 C CA . VAL A 1 269 ? 14.141 3.614 -33.453 1.00 80.88 269 VAL A CA 1
ATOM 2100 C C . VAL A 1 269 ? 14.935 3.710 -32.141 1.00 80.88 269 VAL A C 1
ATOM 2102 O O . VAL A 1 269 ? 15.939 3.027 -31.962 1.00 80.88 269 VAL A O 1
ATOM 2105 N N . ASP A 1 270 ? 14.447 4.488 -31.175 1.00 76.50 270 ASP A N 1
ATOM 2106 C CA . ASP A 1 270 ? 14.993 4.617 -29.826 1.00 76.50 270 ASP A CA 1
ATOM 2107 C C . ASP A 1 270 ? 14.868 3.335 -28.987 1.00 76.50 270 ASP A C 1
ATOM 2109 O O . ASP A 1 270 ? 15.625 3.159 -28.031 1.00 76.50 270 ASP A O 1
ATOM 2113 N N . LYS A 1 271 ? 13.943 2.429 -29.339 1.00 80.50 271 LYS A N 1
ATOM 2114 C CA . LYS A 1 271 ? 13.619 1.209 -28.580 1.00 80.50 271 LYS A CA 1
ATOM 2115 C C . LYS A 1 271 ? 13.905 -0.048 -29.412 1.00 80.50 271 LYS A C 1
ATOM 2117 O O . LYS A 1 271 ? 12.972 -0.667 -29.935 1.00 80.50 271 LYS A O 1
ATOM 2122 N N . PRO A 1 272 ? 15.175 -0.497 -29.487 1.00 81.50 272 PRO A N 1
ATOM 2123 C CA . PRO A 1 272 ? 15.596 -1.572 -30.389 1.00 81.50 272 PRO A CA 1
ATOM 2124 C C . PRO A 1 272 ? 15.024 -2.945 -30.021 1.00 81.50 272 PRO A C 1
ATOM 2126 O O . PRO A 1 272 ? 15.016 -3.840 -30.859 1.00 81.50 272 PRO A O 1
ATOM 2129 N N . ILE A 1 273 ? 14.509 -3.111 -28.798 1.00 83.62 273 ILE A N 1
ATOM 2130 C CA . ILE A 1 273 ? 13.986 -4.376 -28.263 1.00 83.62 273 ILE A CA 1
ATOM 2131 C C . ILE A 1 273 ? 12.986 -5.028 -29.229 1.00 83.62 273 ILE A C 1
ATOM 2133 O O . ILE A 1 273 ? 13.077 -6.222 -29.484 1.00 83.62 273 ILE A O 1
ATOM 2137 N N . GLY A 1 274 ? 12.075 -4.253 -29.828 1.00 81.25 274 GLY A N 1
ATOM 2138 C CA . GLY A 1 274 ? 11.083 -4.793 -30.767 1.00 81.25 274 GLY A CA 1
ATOM 2139 C C . GLY A 1 274 ? 11.698 -5.339 -32.060 1.00 81.25 274 GLY A C 1
ATOM 2140 O O . GLY A 1 274 ? 11.323 -6.416 -32.513 1.00 81.25 274 GLY A O 1
ATOM 2141 N N . THR A 1 275 ? 12.673 -4.628 -32.627 1.00 86.75 275 THR A N 1
ATOM 2142 C CA . THR A 1 275 ? 13.422 -5.080 -33.811 1.00 86.75 275 THR A CA 1
ATOM 2143 C C . THR A 1 275 ? 14.287 -6.293 -33.479 1.00 86.75 275 THR A C 1
ATOM 2145 O O . THR A 1 275 ? 14.369 -7.232 -34.265 1.00 86.75 275 THR A O 1
ATOM 2148 N N . MET A 1 276 ? 14.888 -6.313 -32.288 1.00 87.81 276 MET A N 1
ATOM 2149 C CA . MET A 1 276 ? 15.698 -7.433 -31.818 1.00 87.81 276 MET A CA 1
ATOM 2150 C C . MET A 1 276 ? 14.867 -8.698 -31.601 1.00 87.81 276 MET A C 1
ATOM 2152 O O . MET A 1 276 ? 15.318 -9.770 -31.985 1.00 87.81 276 MET A O 1
ATOM 2156 N N . LEU A 1 277 ? 13.643 -8.590 -31.076 1.00 88.62 277 LEU A N 1
ATOM 2157 C CA . LEU A 1 277 ? 12.729 -9.730 -30.928 1.00 88.62 277 LEU A CA 1
ATOM 2158 C C . LEU A 1 277 ? 12.341 -10.357 -32.277 1.00 88.62 277 LEU A C 1
ATOM 2160 O O . LEU A 1 277 ? 12.217 -11.575 -32.365 1.00 88.62 277 LEU A O 1
ATOM 2164 N N . LEU A 1 278 ? 12.196 -9.545 -33.329 1.00 87.38 278 LEU A N 1
ATOM 2165 C CA . LEU A 1 278 ? 11.949 -10.025 -34.696 1.00 87.38 278 LEU A CA 1
ATOM 2166 C C . LEU A 1 278 ? 13.200 -10.659 -35.328 1.00 87.38 278 LEU A C 1
ATOM 2168 O O . LEU A 1 278 ? 13.095 -11.620 -36.090 1.00 87.38 278 LEU A O 1
ATOM 2172 N N . LEU A 1 279 ? 14.385 -10.128 -35.021 1.00 92.31 279 LEU A N 1
ATOM 2173 C CA . LEU A 1 279 ? 15.639 -10.550 -35.644 1.00 92.31 279 LEU A CA 1
ATOM 2174 C C . LEU A 1 279 ? 16.269 -11.781 -34.973 1.00 92.31 279 LEU A C 1
ATOM 2176 O O . LEU A 1 279 ? 16.835 -12.617 -35.671 1.00 92.31 279 LEU A O 1
ATOM 2180 N N . TRP A 1 280 ? 16.175 -11.926 -33.647 1.00 92.25 280 TRP A N 1
ATOM 2181 C CA . TRP A 1 280 ? 16.879 -12.976 -32.892 1.00 92.25 280 TRP A CA 1
ATOM 2182 C C . TRP A 1 280 ? 16.601 -14.402 -33.399 1.00 92.25 280 TRP A C 1
ATOM 2184 O O . TRP A 1 280 ? 17.564 -15.132 -33.643 1.00 92.25 280 TRP A O 1
ATOM 2194 N N . PRO A 1 281 ? 15.335 -14.816 -33.613 1.00 91.62 281 PRO A N 1
ATOM 2195 C CA . PRO A 1 281 ? 15.023 -16.157 -34.114 1.00 91.62 281 PRO A CA 1
ATOM 2196 C C . PRO A 1 281 ? 15.557 -16.400 -35.534 1.00 91.62 281 PRO A C 1
ATOM 2198 O O . PRO A 1 281 ? 16.052 -17.487 -35.847 1.00 91.62 281 PRO A O 1
ATOM 2201 N N . CYS A 1 282 ? 15.511 -15.371 -36.385 1.00 91.31 282 CYS A N 1
ATOM 2202 C CA . CYS A 1 282 ? 16.031 -15.418 -37.750 1.00 91.31 282 CYS A CA 1
ATOM 2203 C C . CYS A 1 282 ? 17.555 -15.573 -37.750 1.00 91.31 282 CYS A C 1
ATOM 2205 O O . CYS A 1 282 ? 18.088 -16.401 -38.483 1.00 91.31 282 CYS A O 1
ATOM 2207 N N . THR A 1 283 ? 18.252 -14.837 -36.882 1.00 93.50 283 THR A N 1
ATOM 2208 C CA . THR A 1 283 ? 19.709 -14.922 -36.735 1.00 93.50 283 THR A CA 1
ATOM 2209 C C . THR A 1 283 ? 20.150 -16.329 -36.350 1.00 93.50 283 THR A C 1
ATOM 2211 O O . THR A 1 283 ? 21.036 -16.869 -37.002 1.00 93.50 283 THR A O 1
ATOM 2214 N N . TRP A 1 284 ? 19.505 -16.952 -35.356 1.00 94.12 284 TRP A N 1
ATOM 2215 C CA . TRP A 1 284 ? 19.791 -18.344 -34.980 1.00 94.12 284 TRP A CA 1
ATOM 2216 C C . TRP A 1 284 ? 19.542 -19.327 -36.125 1.00 94.12 284 TRP A C 1
ATOM 2218 O O . TRP A 1 284 ? 20.332 -20.240 -36.346 1.00 94.12 284 TRP A O 1
ATOM 2228 N N . SER A 1 285 ? 18.464 -19.125 -36.881 1.00 93.69 285 SER A N 1
ATOM 2229 C CA . SER A 1 285 ? 18.112 -19.999 -38.003 1.00 93.69 285 SER A CA 1
ATOM 2230 C C . SER A 1 285 ? 19.124 -19.890 -39.149 1.00 93.69 285 SER A C 1
ATOM 2232 O O . SER A 1 285 ? 19.577 -20.903 -39.675 1.00 93.69 285 SER A O 1
ATOM 2234 N N . ILE A 1 286 ? 19.531 -18.667 -39.507 1.00 93.94 286 ILE A N 1
ATOM 2235 C CA . ILE A 1 286 ? 20.501 -18.397 -40.579 1.00 93.94 286 ILE A CA 1
ATOM 2236 C C . ILE A 1 286 ? 21.890 -18.933 -40.212 1.00 93.94 286 ILE A C 1
ATOM 2238 O O . ILE A 1 286 ? 22.562 -19.521 -41.065 1.00 93.94 286 ILE A O 1
ATOM 2242 N N . THR A 1 287 ? 22.329 -18.758 -38.961 1.00 93.19 287 THR A N 1
ATOM 2243 C CA . THR A 1 287 ? 23.640 -19.250 -38.511 1.00 93.19 287 THR A CA 1
ATOM 2244 C C . THR A 1 287 ? 23.681 -20.773 -38.446 1.00 93.19 287 THR A C 1
ATOM 2246 O O . THR A 1 287 ? 24.637 -21.362 -38.947 1.00 93.19 287 THR A O 1
ATOM 2249 N N . MET A 1 288 ? 22.635 -21.423 -37.924 1.00 92.31 288 MET A N 1
ATOM 2250 C CA . MET A 1 288 ? 22.537 -22.887 -37.905 1.00 92.31 288 MET A CA 1
ATOM 2251 C C . MET A 1 288 ? 22.470 -23.478 -39.316 1.00 92.31 288 MET A C 1
ATOM 2253 O O . MET A 1 288 ? 23.202 -24.418 -39.616 1.00 92.31 288 MET A O 1
ATOM 2257 N N . ALA A 1 289 ? 21.661 -22.901 -40.210 1.00 92.88 289 ALA A N 1
ATOM 2258 C CA . ALA A 1 289 ? 21.577 -23.358 -41.595 1.00 92.88 289 ALA A CA 1
ATOM 2259 C C . ALA A 1 289 ? 22.929 -23.234 -42.313 1.00 92.88 289 ALA A C 1
ATOM 2261 O O . ALA A 1 289 ? 23.386 -24.191 -42.930 1.00 92.88 289 ALA A O 1
ATOM 2262 N N . SER A 1 290 ? 23.609 -22.092 -42.160 1.00 91.75 290 SER A N 1
ATOM 2263 C CA . SER A 1 290 ? 24.912 -21.849 -42.793 1.00 91.75 290 SER A CA 1
ATOM 2264 C C . SER A 1 290 ? 26.015 -22.755 -42.244 1.00 91.75 290 SER A C 1
ATOM 2266 O O . SER A 1 290 ? 26.906 -23.144 -42.997 1.00 91.75 290 SER A O 1
ATOM 2268 N N . TYR A 1 291 ? 25.946 -23.111 -40.955 1.00 92.38 291 TYR A N 1
ATOM 2269 C CA . TYR A 1 291 ? 26.855 -24.072 -40.332 1.00 92.38 291 TYR A CA 1
ATOM 2270 C C . TYR A 1 291 ? 26.675 -25.478 -40.919 1.00 92.38 291 TYR A C 1
ATOM 2272 O O . TYR A 1 291 ? 27.653 -26.111 -41.311 1.00 92.38 291 TYR A O 1
ATOM 2280 N N . VAL A 1 292 ? 25.427 -25.940 -41.047 1.00 94.31 292 VAL A N 1
ATOM 2281 C CA . VAL A 1 292 ? 25.111 -27.272 -41.591 1.00 94.31 292 VAL A CA 1
ATOM 2282 C C . VAL A 1 292 ? 25.463 -27.377 -43.075 1.00 94.31 292 VAL A C 1
ATOM 2284 O O . VAL A 1 292 ? 26.009 -28.389 -43.504 1.00 94.31 292 VAL A O 1
ATOM 2287 N N . THR A 1 293 ? 25.200 -26.336 -43.867 1.00 91.81 293 THR A N 1
ATOM 2288 C CA . THR A 1 293 ? 25.504 -26.335 -45.308 1.00 91.81 293 THR A CA 1
ATOM 2289 C C . THR A 1 293 ? 26.946 -25.937 -45.628 1.00 91.81 293 THR A C 1
ATOM 2291 O O . THR A 1 293 ? 27.286 -25.842 -46.804 1.00 91.81 293 THR A O 1
ATOM 2294 N N . GLN A 1 294 ? 27.770 -25.646 -44.611 1.00 92.44 294 GLN A N 1
ATOM 2295 C CA . GLN A 1 294 ? 29.135 -25.114 -44.749 1.00 92.44 294 GLN A CA 1
ATOM 2296 C C . GLN A 1 294 ? 29.213 -23.943 -45.743 1.00 92.44 294 GLN A C 1
ATOM 2298 O O . GLN A 1 294 ? 30.115 -23.854 -46.577 1.00 92.44 294 GLN A O 1
ATOM 2303 N N . ALA A 1 295 ? 28.218 -23.055 -45.691 1.00 88.06 295 ALA A N 1
ATOM 2304 C CA . ALA A 1 295 ? 28.118 -21.970 -46.652 1.00 88.06 295 ALA A CA 1
ATOM 2305 C C . ALA A 1 295 ? 29.279 -20.972 -46.467 1.00 88.06 295 ALA A C 1
ATOM 2307 O O . ALA A 1 295 ? 29.676 -20.694 -45.330 1.00 88.06 295 ALA A O 1
ATOM 2308 N N . PRO A 1 296 ? 29.798 -20.376 -47.558 1.00 93.25 296 PRO A N 1
ATOM 2309 C CA . PRO A 1 296 ? 30.750 -19.277 -47.460 1.00 93.25 296 PRO A CA 1
ATOM 2310 C C . PRO A 1 296 ? 30.175 -18.148 -46.609 1.00 93.25 296 PRO A C 1
ATOM 2312 O O . PRO A 1 296 ? 28.982 -17.865 -46.694 1.00 93.25 296 PRO A O 1
ATOM 2315 N N . ILE A 1 297 ? 31.022 -17.454 -45.844 1.00 91.88 297 ILE A N 1
ATOM 2316 C CA . ILE A 1 297 ? 30.589 -16.423 -44.883 1.00 91.88 297 ILE A CA 1
ATOM 2317 C C . ILE A 1 297 ? 29.778 -15.283 -45.519 1.00 91.88 297 ILE A C 1
ATOM 2319 O O . ILE A 1 297 ? 28.981 -14.637 -44.843 1.00 91.88 297 ILE A O 1
ATOM 2323 N N . SER A 1 298 ? 29.925 -15.064 -46.828 1.00 92.56 298 SER A N 1
ATOM 2324 C CA . SER A 1 298 ? 29.118 -14.106 -47.585 1.00 92.56 298 SER A CA 1
ATOM 2325 C C . SER A 1 298 ? 27.620 -14.407 -47.501 1.00 92.56 298 SER A C 1
ATOM 2327 O O . SER A 1 298 ? 26.829 -13.482 -47.363 1.00 92.56 298 SER A O 1
ATOM 2329 N N . VAL A 1 299 ? 27.226 -15.681 -47.506 1.00 90.38 299 VAL A N 1
ATOM 2330 C CA . VAL A 1 299 ? 25.825 -16.120 -47.522 1.00 90.38 299 VAL A CA 1
ATOM 2331 C C . VAL A 1 299 ? 25.075 -15.750 -46.230 1.00 90.38 299 VAL A C 1
ATOM 2333 O O . VAL A 1 299 ? 24.078 -15.026 -46.325 1.00 90.38 299 VAL A O 1
ATOM 2336 N N . PRO A 1 300 ? 25.519 -16.147 -45.015 1.00 92.44 300 PRO A N 1
ATOM 2337 C CA . PRO A 1 300 ? 24.874 -15.705 -43.783 1.00 92.44 300 PRO A CA 1
ATOM 2338 C C . PRO A 1 300 ? 24.925 -14.186 -43.624 1.00 92.44 300 PRO A C 1
ATOM 2340 O O . PRO A 1 300 ? 23.948 -13.607 -43.168 1.00 92.44 300 PRO A O 1
ATOM 2343 N N . LEU A 1 301 ? 26.008 -13.515 -44.034 1.00 93.31 301 LEU A N 1
ATOM 2344 C CA . LEU A 1 301 ? 26.098 -12.053 -43.949 1.00 93.31 301 LEU A CA 1
ATOM 2345 C C . LEU A 1 301 ? 25.045 -11.350 -44.815 1.00 93.31 301 LEU A C 1
ATOM 2347 O O . LEU A 1 301 ? 24.422 -10.385 -44.360 1.00 93.31 301 LEU A O 1
ATOM 2351 N N . THR A 1 302 ? 24.806 -11.843 -46.034 1.00 94.31 302 THR A N 1
ATOM 2352 C CA . THR A 1 302 ? 23.748 -11.333 -46.915 1.00 94.31 302 THR A CA 1
ATOM 2353 C C . THR A 1 302 ? 22.371 -11.523 -46.284 1.00 94.31 302 THR A C 1
ATOM 2355 O O . THR A 1 302 ? 21.603 -10.564 -46.205 1.00 94.31 302 THR A O 1
ATOM 2358 N N . TYR A 1 303 ? 22.061 -12.718 -45.774 1.00 93.31 303 TYR A N 1
ATOM 2359 C CA . TYR A 1 303 ? 20.755 -12.976 -45.163 1.00 93.31 303 TYR A CA 1
ATOM 2360 C C . TYR A 1 303 ? 20.552 -12.225 -43.845 1.00 93.31 303 TYR A C 1
ATOM 2362 O O . TYR A 1 303 ? 19.482 -11.664 -43.633 1.00 93.31 303 TYR A O 1
ATOM 2370 N N . LEU A 1 304 ? 21.567 -12.128 -42.987 1.00 94.50 304 LEU A N 1
ATOM 2371 C CA . LEU A 1 304 ? 21.484 -11.346 -41.750 1.00 94.50 304 LEU A CA 1
ATOM 2372 C C . LEU A 1 304 ? 21.226 -9.865 -42.038 1.00 94.50 304 LEU A C 1
ATOM 2374 O O . LEU A 1 304 ? 20.435 -9.231 -41.343 1.00 94.50 304 LEU A O 1
ATOM 2378 N N . SER A 1 305 ? 21.839 -9.331 -43.095 1.00 93.75 305 SER A N 1
ATOM 2379 C CA . SER A 1 305 ? 21.616 -7.953 -43.536 1.00 93.75 305 SER A CA 1
ATOM 2380 C C . SER A 1 305 ? 20.199 -7.763 -44.088 1.00 93.75 305 SER A C 1
ATOM 2382 O O . SER A 1 305 ? 19.515 -6.809 -43.717 1.00 93.75 305 SER A O 1
ATOM 2384 N N . LEU A 1 306 ? 19.725 -8.694 -44.922 1.00 94.56 306 LEU A N 1
ATOM 2385 C CA . LEU A 1 306 ? 18.379 -8.663 -45.499 1.00 94.56 306 LEU A CA 1
ATOM 2386 C C . LEU A 1 306 ? 17.286 -8.751 -44.421 1.00 94.56 306 LEU A C 1
ATOM 2388 O O . LEU A 1 306 ? 16.373 -7.927 -44.393 1.00 94.56 306 LEU A O 1
ATOM 2392 N N . PHE A 1 307 ? 17.395 -9.716 -43.505 1.00 92.69 307 PHE A N 1
ATOM 2393 C CA . PHE A 1 307 ? 16.441 -9.900 -42.409 1.00 92.69 307 PHE A CA 1
ATOM 2394 C C . PHE A 1 307 ? 16.550 -8.796 -41.354 1.00 92.69 307 PHE A C 1
ATOM 2396 O O . PHE A 1 307 ? 15.530 -8.394 -40.800 1.00 92.69 307 PHE A O 1
ATOM 2403 N N . GLY A 1 308 ? 17.747 -8.257 -41.107 1.00 93.31 308 GLY A N 1
ATOM 2404 C CA . GLY A 1 308 ? 17.942 -7.098 -40.235 1.00 93.31 308 GLY A CA 1
ATOM 2405 C C . GLY A 1 308 ? 17.224 -5.856 -40.761 1.00 93.31 308 GLY A C 1
ATOM 2406 O O . GLY A 1 308 ? 16.481 -5.206 -40.022 1.00 93.31 308 GLY A O 1
ATOM 2407 N N . LEU A 1 309 ? 17.375 -5.572 -42.058 1.00 93.31 309 LEU A N 1
ATOM 2408 C CA . LEU A 1 309 ? 16.655 -4.489 -42.725 1.00 93.31 309 LEU A CA 1
ATOM 2409 C C . LEU A 1 309 ? 15.138 -4.735 -42.714 1.00 93.31 309 LEU A C 1
ATOM 2411 O O . LEU A 1 309 ? 14.370 -3.833 -42.380 1.00 93.31 309 LEU A O 1
ATOM 2415 N N . GLY A 1 310 ? 14.707 -5.962 -43.015 1.00 92.12 310 GLY A N 1
ATOM 2416 C CA . GLY A 1 310 ? 13.298 -6.357 -42.986 1.00 92.12 310 GLY A CA 1
ATOM 2417 C C . GLY A 1 310 ? 12.659 -6.185 -41.605 1.00 92.12 310 GLY A C 1
ATOM 2418 O O . GLY A 1 310 ? 11.607 -5.560 -41.492 1.00 92.12 310 GLY A O 1
ATOM 2419 N N . ALA A 1 311 ? 13.319 -6.652 -40.542 1.00 91.50 311 ALA A N 1
ATOM 2420 C CA . ALA A 1 311 ? 12.846 -6.513 -39.165 1.00 91.50 311 ALA A CA 1
ATOM 2421 C C . ALA A 1 311 ? 12.702 -5.040 -38.754 1.00 91.50 311 ALA A C 1
ATOM 2423 O O . ALA A 1 311 ? 11.713 -4.669 -38.117 1.00 91.50 311 ALA A O 1
ATOM 2424 N N . PHE A 1 312 ? 13.654 -4.191 -39.153 1.00 90.25 312 PHE A N 1
ATOM 2425 C CA . PHE A 1 312 ? 13.597 -2.752 -38.902 1.00 90.25 312 PHE A CA 1
ATOM 2426 C C . PHE A 1 312 ? 12.399 -2.096 -39.604 1.00 90.25 312 PHE A C 1
ATOM 2428 O O . PHE A 1 312 ? 11.626 -1.379 -38.966 1.00 90.25 312 PHE A O 1
ATOM 2435 N N . ILE A 1 313 ? 12.201 -2.385 -40.894 1.00 91.44 313 ILE A N 1
ATOM 2436 C CA . ILE A 1 313 ? 11.098 -1.827 -41.688 1.00 91.44 313 ILE A CA 1
ATOM 2437 C C . ILE A 1 313 ? 9.744 -2.317 -41.165 1.00 91.44 313 ILE A C 1
ATOM 2439 O O . ILE A 1 313 ? 8.851 -1.504 -40.938 1.00 91.44 313 ILE A O 1
ATOM 2443 N N . MET A 1 314 ? 9.587 -3.623 -40.932 1.00 89.31 314 MET A N 1
ATOM 2444 C CA . MET A 1 314 ? 8.330 -4.207 -40.449 1.00 89.31 314 MET A CA 1
ATOM 2445 C C . MET A 1 314 ? 7.939 -3.656 -39.078 1.00 89.31 314 MET A C 1
ATOM 2447 O O . MET A 1 314 ? 6.769 -3.345 -38.849 1.00 89.31 314 MET A O 1
ATOM 2451 N N . ARG A 1 315 ? 8.914 -3.475 -38.177 1.00 86.62 315 ARG A N 1
ATOM 2452 C CA . ARG A 1 315 ? 8.673 -2.848 -36.877 1.00 86.62 315 ARG A CA 1
ATOM 2453 C C . ARG A 1 315 ? 8.256 -1.386 -37.030 1.00 86.62 315 ARG A C 1
ATOM 2455 O O . ARG A 1 315 ? 7.254 -0.991 -36.436 1.00 86.62 315 ARG A O 1
ATOM 2462 N N . GLY A 1 316 ? 8.987 -0.608 -37.829 1.00 86.12 316 GLY A N 1
ATOM 2463 C CA . GLY A 1 316 ? 8.690 0.807 -38.064 1.00 86.12 316 GLY A CA 1
ATOM 2464 C C . GLY A 1 316 ? 7.314 1.025 -38.702 1.00 86.12 316 GLY A C 1
ATOM 2465 O O . GLY A 1 316 ? 6.538 1.859 -38.234 1.00 86.12 316 GLY A O 1
ATOM 2466 N N . ALA A 1 317 ? 6.970 0.225 -39.714 1.00 87.50 317 ALA A N 1
ATOM 2467 C CA . ALA A 1 317 ? 5.667 0.255 -40.373 1.00 87.50 317 ALA A CA 1
ATOM 2468 C C . ALA A 1 317 ? 4.536 -0.176 -39.427 1.00 87.50 317 ALA A C 1
ATOM 2470 O O . ALA A 1 317 ? 3.519 0.507 -39.351 1.00 87.50 317 ALA A O 1
ATOM 2471 N N . GLY A 1 318 ? 4.726 -1.253 -38.657 1.00 84.94 318 GLY A N 1
ATOM 2472 C CA . GLY A 1 318 ? 3.737 -1.725 -37.686 1.00 84.94 318 GLY A CA 1
ATOM 2473 C C . GLY A 1 318 ? 3.439 -0.695 -36.594 1.00 84.94 318 GLY A C 1
ATOM 2474 O O . GLY A 1 318 ? 2.276 -0.457 -36.281 1.00 84.94 318 GLY A O 1
ATOM 2475 N N . CYS A 1 319 ? 4.467 -0.026 -36.059 1.00 80.88 319 CYS A N 1
ATOM 2476 C CA . CYS A 1 319 ? 4.279 1.070 -35.105 1.00 80.88 319 CYS A CA 1
ATOM 2477 C C . CYS A 1 319 ? 3.556 2.266 -35.736 1.00 80.88 319 CYS A C 1
ATOM 2479 O O . CYS A 1 319 ? 2.623 2.791 -35.140 1.00 80.88 319 CYS A O 1
ATOM 2481 N N . THR A 1 320 ? 3.923 2.637 -36.963 1.00 83.25 320 THR A N 1
ATOM 2482 C CA . THR A 1 320 ? 3.284 3.745 -37.688 1.00 83.25 320 THR A CA 1
ATOM 2483 C C . THR A 1 320 ? 1.803 3.471 -37.963 1.00 83.25 320 THR A C 1
ATOM 2485 O O . THR A 1 320 ? 0.962 4.337 -37.745 1.00 83.25 320 THR A O 1
ATOM 2488 N N . ILE A 1 321 ? 1.464 2.263 -38.422 1.00 82.44 321 ILE A N 1
ATOM 2489 C CA . ILE A 1 321 ? 0.081 1.864 -38.720 1.00 82.44 321 ILE A CA 1
ATOM 2490 C C . ILE A 1 321 ? -0.755 1.798 -37.441 1.00 82.44 321 ILE A C 1
ATOM 2492 O O . ILE A 1 321 ? -1.881 2.292 -37.438 1.00 82.44 321 ILE A O 1
ATOM 2496 N N . ASN A 1 322 ? -0.196 1.255 -36.355 1.00 79.88 322 ASN A N 1
ATOM 2497 C CA . ASN A 1 322 ? -0.862 1.225 -35.056 1.00 79.88 322 ASN A CA 1
ATOM 2498 C C . ASN A 1 322 ? -1.190 2.644 -34.569 1.00 79.88 322 ASN A C 1
ATOM 2500 O O . ASN A 1 322 ? -2.336 2.926 -34.241 1.00 79.88 322 ASN A O 1
ATOM 2504 N N . ASP A 1 323 ? -0.220 3.559 -34.626 1.00 73.62 323 ASP A N 1
ATOM 2505 C CA . ASP A 1 323 ? -0.417 4.954 -34.220 1.00 73.62 323 ASP A CA 1
ATOM 2506 C C . ASP A 1 323 ? -1.453 5.679 -35.121 1.00 73.62 323 ASP A C 1
ATOM 2508 O O . ASP A 1 323 ? -2.195 6.549 -34.660 1.00 73.62 323 ASP A O 1
ATOM 2512 N N . MET A 1 324 ? -1.570 5.313 -36.408 1.00 76.25 324 MET A N 1
ATOM 2513 C CA . MET A 1 324 ? -2.620 5.844 -37.292 1.00 76.25 324 MET A CA 1
ATOM 2514 C C . MET A 1 324 ? -4.021 5.314 -36.958 1.00 76.25 324 MET A C 1
ATOM 2516 O O . MET A 1 324 ? -4.988 6.073 -37.055 1.00 76.25 324 MET A O 1
ATOM 2520 N N . TRP A 1 325 ? -4.151 4.031 -36.611 1.00 73.19 325 TRP A N 1
ATOM 2521 C CA . TRP A 1 325 ? -5.431 3.428 -36.224 1.00 73.19 325 TRP A CA 1
ATOM 2522 C C . TRP A 1 325 ? -5.898 3.915 -34.849 1.00 73.19 325 TRP A C 1
ATOM 2524 O O . TRP A 1 325 ? -7.080 4.231 -34.684 1.00 73.19 325 TRP A O 1
ATOM 2534 N N . ASP A 1 326 ? -4.965 4.107 -33.917 1.00 65.94 326 ASP A N 1
ATOM 2535 C CA . ASP A 1 326 ? -5.240 4.644 -32.583 1.00 65.94 326 ASP A CA 1
ATOM 2536 C C . ASP A 1 326 ? -5.694 6.114 -32.626 1.00 65.94 326 ASP A C 1
ATOM 2538 O O . ASP A 1 326 ? -6.488 6.538 -31.790 1.00 65.94 326 ASP A O 1
ATOM 2542 N N . ARG A 1 327 ? -5.352 6.876 -33.677 1.00 65.62 327 ARG A N 1
ATOM 2543 C CA . ARG A 1 327 ? -5.723 8.299 -33.827 1.00 65.62 327 ARG A CA 1
ATOM 2544 C C . ARG A 1 327 ? -7.222 8.590 -33.682 1.00 65.62 327 ARG A C 1
ATOM 2546 O O . ARG A 1 327 ? -7.600 9.675 -33.238 1.00 65.62 327 ARG A O 1
ATOM 2553 N N . ASN A 1 328 ? -8.092 7.684 -34.125 1.00 52.41 328 ASN A N 1
ATOM 2554 C CA . ASN A 1 328 ? -9.545 7.878 -34.031 1.00 52.41 328 ASN A CA 1
ATOM 2555 C C . ASN A 1 328 ? -10.117 7.366 -32.704 1.00 52.41 328 ASN A C 1
ATOM 2557 O O . ASN A 1 328 ? -11.121 7.908 -32.238 1.00 52.41 328 ASN A O 1
ATOM 2561 N N . LEU A 1 329 ? -9.458 6.385 -32.081 1.00 55.62 329 LEU A N 1
ATOM 2562 C CA . LEU A 1 329 ? -9.763 5.945 -30.722 1.00 55.62 329 LEU A CA 1
ATOM 2563 C C . LEU A 1 329 ? -9.379 7.043 -29.720 1.00 55.62 329 LEU A C 1
ATOM 2565 O O . LEU A 1 329 ? -10.211 7.404 -28.895 1.00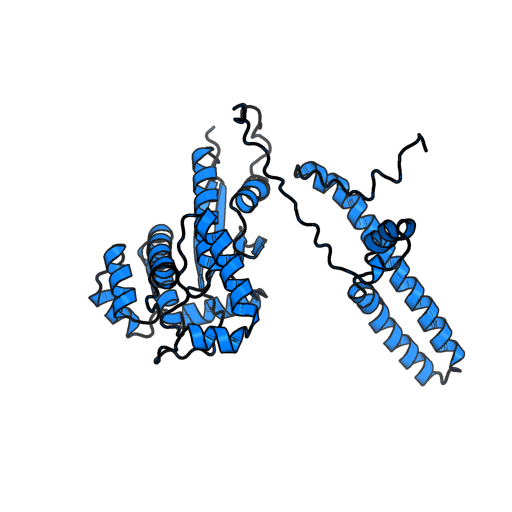 55.62 329 LEU A O 1
ATOM 2569 N N . ASP A 1 330 ? -8.217 7.681 -29.889 1.00 50.41 330 ASP A N 1
ATOM 2570 C CA . ASP A 1 330 ? -7.726 8.796 -29.066 1.00 50.41 330 ASP A CA 1
ATOM 2571 C C . ASP A 1 330 ? -8.664 10.015 -29.088 1.00 50.41 330 ASP A C 1
ATOM 2573 O O . ASP A 1 330 ? -8.919 10.645 -28.056 1.00 50.41 330 ASP A O 1
ATOM 2577 N N . LYS A 1 331 ? -9.265 10.310 -30.251 1.00 47.53 331 LYS A N 1
ATOM 2578 C CA . LYS A 1 331 ? -10.280 11.371 -30.400 1.00 47.53 331 LYS A CA 1
ATOM 2579 C C . LYS A 1 331 ? -11.574 11.073 -29.639 1.00 47.53 331 LYS A C 1
ATOM 2581 O O . LYS A 1 331 ? -12.221 12.005 -29.169 1.00 47.53 331 LYS A O 1
ATOM 2586 N N . ALA A 1 332 ? -11.957 9.802 -29.507 1.00 42.53 332 ALA A N 1
ATOM 2587 C CA . ALA A 1 332 ? -13.171 9.396 -28.798 1.00 42.53 332 ALA A CA 1
ATOM 2588 C C . ALA A 1 332 ? -13.017 9.445 -27.264 1.00 42.53 332 ALA A C 1
ATOM 2590 O O . ALA A 1 332 ? -14.019 9.505 -26.553 1.00 42.53 332 ALA A O 1
ATOM 2591 N N . VAL A 1 333 ? -11.779 9.472 -26.752 1.00 41.16 333 VAL A N 1
ATOM 2592 C CA . VAL A 1 333 ? -11.469 9.580 -25.312 1.00 41.16 333 VAL A CA 1
ATOM 2593 C C . VAL A 1 333 ? -11.223 11.024 -24.850 1.00 41.16 333 VAL A C 1
ATOM 2595 O O . VAL A 1 333 ? -10.876 11.249 -23.693 1.00 41.16 333 VAL A O 1
ATOM 2598 N N . GLY A 1 334 ? -11.413 12.021 -25.726 1.00 37.47 334 GLY A N 1
ATOM 2599 C CA . GLY A 1 334 ? -11.256 13.440 -25.383 1.00 37.47 334 GLY A CA 1
ATOM 2600 C C . GLY A 1 334 ? -9.818 13.856 -25.056 1.00 37.47 334 GLY A C 1
ATOM 2601 O O . GLY A 1 334 ? -9.608 14.893 -24.428 1.00 37.47 334 GLY A O 1
ATOM 2602 N N . ILE A 1 335 ? -8.822 13.074 -25.478 1.00 40.47 335 ILE A N 1
ATOM 2603 C CA . ILE A 1 335 ? -7.415 13.434 -25.330 1.00 40.47 335 ILE A CA 1
ATOM 2604 C C . ILE A 1 335 ? -6.986 14.093 -26.638 1.00 40.47 335 ILE A C 1
ATOM 2606 O O . ILE A 1 335 ? -6.666 13.427 -27.620 1.00 40.47 335 ILE A O 1
ATOM 2610 N N . ASN A 1 336 ? -6.960 15.426 -26.661 1.00 32.84 336 ASN A N 1
ATOM 2611 C CA . ASN A 1 336 ? -6.211 16.147 -27.685 1.00 32.84 336 ASN A CA 1
ATOM 2612 C C . ASN A 1 336 ? -4.718 15.920 -27.423 1.00 32.84 336 ASN A C 1
ATOM 2614 O O . ASN A 1 336 ? -4.039 16.761 -26.835 1.00 32.84 336 ASN A O 1
ATOM 2618 N N . PHE A 1 337 ? -4.187 14.784 -27.877 1.00 34.53 337 PHE A N 1
ATOM 2619 C CA . PHE A 1 337 ? -2.771 14.704 -28.184 1.00 34.53 337 PHE A CA 1
ATOM 2620 C C . PHE A 1 337 ? -2.536 15.697 -29.320 1.00 34.53 337 PHE A C 1
ATOM 2622 O O . PHE A 1 337 ? -2.786 15.416 -30.493 1.00 34.53 337 PHE A O 1
ATOM 2629 N N . HIS A 1 338 ? -2.044 16.889 -28.984 1.00 33.28 338 HIS A N 1
ATOM 2630 C CA . HIS A 1 338 ? -1.216 17.614 -29.929 1.00 33.28 338 HIS A CA 1
ATOM 2631 C C . HIS A 1 338 ? 0.042 16.770 -30.130 1.00 33.28 338 HIS A C 1
ATOM 2633 O O . HIS A 1 338 ? 1.067 16.945 -29.481 1.00 33.28 338 HIS A O 1
ATOM 2639 N N . SER A 1 339 ? -0.070 15.799 -31.033 1.00 36.59 339 SER A N 1
ATOM 2640 C CA . SER A 1 339 ? 1.051 15.199 -31.723 1.00 36.59 339 SER A CA 1
ATOM 2641 C C . SER A 1 339 ? 1.728 16.326 -32.500 1.00 36.59 339 SER A C 1
ATOM 2643 O O . SER A 1 339 ? 1.388 16.605 -33.651 1.00 36.59 339 SER A O 1
ATOM 2645 N N . THR A 1 340 ? 2.681 16.997 -31.862 1.00 37.16 340 THR A N 1
ATOM 2646 C CA . THR A 1 340 ? 3.508 18.073 -32.427 1.00 37.16 340 THR A CA 1
ATOM 2647 C C . THR A 1 340 ? 4.370 17.615 -33.613 1.00 37.16 340 THR A C 1
ATOM 2649 O O . THR A 1 340 ? 5.087 18.421 -34.190 1.00 37.16 340 THR A O 1
ATOM 2652 N N . CYS A 1 341 ? 4.286 16.345 -34.027 1.00 35.47 341 CYS A N 1
ATOM 2653 C CA . CYS A 1 341 ? 4.872 15.860 -35.278 1.00 35.47 341 CYS A CA 1
ATOM 2654 C C . CYS A 1 341 ? 3.945 15.967 -36.495 1.00 35.47 341 CYS A C 1
ATOM 2656 O O . CYS A 1 341 ? 4.444 15.974 -37.614 1.00 35.47 341 CYS A O 1
ATOM 2658 N N . PHE A 1 342 ? 2.621 16.031 -36.321 1.00 34.59 342 PHE A N 1
ATOM 2659 C CA . PHE A 1 342 ? 1.697 15.956 -37.463 1.00 34.59 342 PHE A CA 1
ATOM 2660 C C . PHE A 1 342 ? 1.290 17.329 -38.015 1.00 34.59 342 PHE A C 1
ATOM 2662 O O . PHE A 1 342 ? 0.910 17.423 -39.179 1.00 34.59 342 PHE A O 1
ATOM 2669 N N . SER A 1 343 ? 1.390 18.402 -37.222 1.00 32.91 343 SER A N 1
ATOM 2670 C CA . SER A 1 343 ? 1.039 19.757 -37.677 1.00 32.91 343 SER A CA 1
ATOM 2671 C C . SER A 1 343 ? 2.110 20.413 -38.554 1.00 32.91 343 SER A C 1
ATOM 2673 O O . SER A 1 343 ? 1.791 21.337 -39.295 1.00 32.91 343 SER A O 1
ATOM 2675 N N . SER A 1 344 ? 3.360 19.940 -38.520 1.00 33.97 344 SER A N 1
ATOM 2676 C CA . SER A 1 344 ? 4.454 20.497 -39.331 1.00 33.97 344 SER A CA 1
ATOM 2677 C C . SER A 1 344 ? 4.586 19.871 -40.722 1.00 33.97 344 SER A C 1
ATOM 2679 O O . SER A 1 344 ? 5.285 20.427 -41.562 1.00 33.97 344 SER A O 1
ATOM 2681 N N . LEU A 1 345 ? 3.916 18.742 -40.983 1.00 36.12 345 LEU A N 1
ATOM 2682 C CA . LEU A 1 345 ? 3.981 18.028 -42.267 1.00 36.12 345 LEU A CA 1
ATOM 2683 C C . LEU A 1 345 ? 2.808 18.314 -43.211 1.00 36.12 345 LEU A C 1
ATOM 2685 O O . LEU A 1 345 ? 2.849 17.908 -44.365 1.00 36.12 345 LEU A O 1
ATOM 2689 N N . TRP A 1 346 ? 1.777 19.014 -42.737 1.00 36.50 346 TRP A N 1
ATOM 2690 C CA . TRP A 1 346 ? 0.578 19.352 -43.509 1.00 36.50 346 TRP A CA 1
ATOM 2691 C C . TRP A 1 346 ? 0.195 20.823 -43.305 1.00 36.50 346 TRP A C 1
ATOM 2693 O O . TRP A 1 346 ? -0.933 21.151 -42.945 1.00 36.50 346 TRP A O 1
ATOM 2703 N N . ASN A 1 347 ? 1.154 21.725 -43.523 1.00 30.81 347 ASN A N 1
ATOM 2704 C CA . ASN A 1 347 ? 0.847 23.122 -43.808 1.00 30.81 347 ASN A CA 1
ATOM 2705 C C . ASN A 1 347 ? 0.967 23.329 -45.329 1.00 30.81 347 ASN A C 1
ATOM 2707 O O . ASN A 1 347 ? 2.087 23.309 -45.829 1.00 30.81 347 ASN A O 1
ATOM 2711 N N . PRO A 1 348 ? -0.137 23.517 -46.076 1.00 34.34 348 PRO A N 1
ATOM 2712 C CA . PRO A 1 348 ? -0.085 23.754 -47.520 1.00 34.34 348 PRO A CA 1
ATOM 2713 C C . PRO A 1 348 ? 0.439 25.153 -47.906 1.00 34.34 348 PRO A C 1
ATOM 2715 O O . PRO A 1 348 ? 0.405 25.497 -49.081 1.00 34.34 348 PRO A O 1
ATOM 2718 N N . ASN A 1 349 ? 0.919 25.955 -46.947 1.00 36.91 349 ASN A N 1
ATOM 2719 C CA . ASN A 1 349 ? 1.448 27.305 -47.173 1.00 36.91 349 ASN A CA 1
ATOM 2720 C C . ASN A 1 349 ? 2.929 27.468 -46.761 1.00 36.91 349 ASN A C 1
ATOM 2722 O O . ASN A 1 349 ? 3.307 28.527 -46.258 1.00 36.91 349 ASN A O 1
ATOM 2726 N N . LEU A 1 350 ? 3.763 26.440 -46.954 1.00 38.34 350 LEU A N 1
ATOM 2727 C CA . LEU A 1 350 ? 5.229 26.566 -46.972 1.00 38.34 350 LEU A CA 1
ATOM 2728 C C . LEU A 1 350 ? 5.814 25.937 -48.234 1.00 38.34 350 LEU A C 1
ATOM 2730 O O . LEU A 1 350 ? 5.448 24.775 -48.518 1.00 38.34 350 LEU A O 1
#

Radius of gyration: 26.26 Å; chains: 1; bounding box: 68×58×71 Å

Secondary structure (DSSP, 8-state):
-PPPPEEEEEEEEE-TT-HHHHHHHHHHHHHHHHHHHTT--EEEEEEEEE--S-TTS-SSSPEEHHHHHHHHHGGGHHHHHHHHHHHHHTTT------SEE--SHHHHHHHHHHHHHHHHHHHHHHHHHHHHHHHTS---TT-HHHHHHHHHHHTSS-HHHHHHHHTS-TTHHHHHHHHHHHHHTT--SS-EEEETTTEEEESS--HHHHHHTHHHHHTTS-TT---------------------------GGGGS-TTTHHHHHHTTTT-THHHHHHHHHHHHHHHHHHHHTT--THHHHHHHHHHHHHHHHHHHHHHHHHHHHHHHHHHHTT-----TTTSSS--TT-

pLDDT: mean 80.79, std 22.1, range [26.19, 98.69]

InterPro domains:
  IPR001853 DSBA-like thioredoxin domain [PF01323] (11-210)
  IPR036249 Thioredoxin-like superfamily [SSF52833] (10-212)
  IPR039653 Prenyltransferase [PTHR11048] (249-333)
  IPR044878 UbiA prenyltransferase superfamily [G3DSA:1.10.357.140] (273-336)

Organism: NCBI:txid456999

Sequence (350 aa):
MSATARVVNLKVISDSICPWCLIGTMELRKALARAKANNLPLQIHLEYRPYQLDPTLPEDKGLDRIERYRSKFGDRIHAIHTNISARAKQLGLNLNFTGTVRQTTPSHRMLMKAYNEGGQDAQQSLLTEILRGYHELAQDIGDPEILGGYAEKTGLMSKTEAIAFLATDELKKEVADGIQEARDMGVTGVPYTVIDDKWAISGGQPSDVFYQRSGLLIQALPKTFSLRQLSTTPTPITPASSQLAPLVTHTWIDRLPVKLRPYLLLARVDKPIGTMLLLWPCTWSITMASYVTQAPISVPLTYLSLFGLGAFIMRGAGCTINDMWDRNLDKAVGINFHSTCFSSLWNPNL

Foldseek 3Di:
DPFAADEKEKEWEDFLLDLLQLLLLLQQVVLVVVCVVVVHSHDYAYAYFYADLCPPFALPDWDWQVVVLCVVPPPCSVVVCVVSQVSCVVSVAHFDRTATDGTQLLVNQLLVLLCVQPNPVSSSQLSNQSNNCCTVVVDYNSDLQSSLVSCVVSVVDHSVVSSVSSPDCPCVVVNVVRNVVCVVVVNNDDRWMQMPVPDIDHTSDGSVVVNLCCCVVRVPRPPPDDPDDPDDDDDPPPPPDPPPVPPVVVAPLVVDDPVCSLLCVLLVVSDCVQLCVQLVVVLVVLVVVCVVVVPDPVRSVVSSVVSSVVSSVVSSVVSNVVVVVCVVVCVVSVDPPPPVSPVVVPDPPD